Protein AF-A0A1M4PMG0-F1 (afdb_monomer)

Radius of gyration: 22.09 Å; Cα contacts (8 Å, |Δi|>4): 502; chains: 1; bounding box: 55×40×66 Å

Mean predicted aligned error: 4.83 Å

Solvent-accessible surface area (backbone atoms only — not comparable to full-atom values): 13911 Å² total; per-residue (Å²): 117,45,48,80,48,73,51,77,44,81,38,84,46,33,95,76,28,92,41,92,44,76,31,44,34,36,37,21,40,22,54,89,54,82,36,62,76,23,21,36,32,39,53,35,59,23,76,63,46,55,74,84,38,73,67,46,48,51,47,33,39,50,47,6,51,75,66,39,18,37,23,34,37,55,65,31,55,27,49,78,76,39,43,76,84,84,46,77,42,75,75,73,50,74,71,72,42,56,80,78,41,53,72,70,55,51,52,56,26,64,67,52,94,79,24,64,66,46,42,50,54,56,30,33,76,71,55,42,67,46,57,28,36,41,65,74,90,60,46,63,62,48,38,50,63,82,41,70,61,35,18,51,40,53,47,49,46,52,53,53,50,52,49,58,42,47,77,70,72,50,51,57,26,74,88,38,21,33,29,34,16,34,29,58,12,16,33,38,38,51,49,28,40,68,77,37,75,82,57,52,72,45,77,47,71,42,70,47,57,56,48,65,64,48,54,80,41,71,46,75,49,79,47,73,56,89,60,16,44,38,38,36,34,39,76,55,70,44,41,81,47,93,75,62,61,58,77,56,22,50,70,58,59,50,70,86,110

Sequence (257 aa):
MAKEYDFSMYGHPSIYKNMERKLHVYFTEPEGGINEHTGILLLIPGFGGNTQSNVYKKMRNIFADKYNLIVVQCDYFGWEFMQTSNNIKLNVSKDSLSEIFTDKEINYIFKDNNYFERLIEICGKYRFSITCNEKLDENLSNFNDMGLKQAIDNITAVITVIEIIKDKNYKINEGKIIAYGHSHGAYLAYLCNAFSKNLFTLIIDNSAWLFPAYLKSDRYVNAYYNNVLIATKYSYLAKDMDYHEEILNLEFLYQNY

Nearest PDB structures (foldseek):
  1u4n-assembly1_A  TM=6.514E-01  e=1.528E-05  Alicyclobacillus acidocaldarius
  7yx7-assembly1_A  TM=6.133E-01  e=9.372E-06  Serratia proteamaculans
  7zjz-assembly1_A  TM=6.207E-01  e=3.181E-05  Serratia proteamaculans
  3e4d-assembly3_F  TM=5.741E-01  e=5.861E-05  Agrobacterium fabrum str. C58
  4f21-assembly1_A  TM=4.831E-01  e=5.977E-04  Francisella tularensis subsp. tularensis SCHU S4

InterPro domains:
  IPR022605 Protein of unknown function DUF2920 [PF11144] (7-213)
  IPR029058 Alpha/Beta hydrolase fold [G3DSA:3.40.50.1820] (15-249)
  IPR029058 Alpha/Beta hydrolase fold [SSF53474] (15-229)

Organism: NCBI:txid1288971

Foldseek 3Di:
DWDKDKDKDWAQWQPQDRDIDIKIKIKTAAPVGFAQAEEEEEEFEAQQDDCPDPVNVVVRHCCCHVVVYIYMYIPFFANVLSHDADAKAFPDDLVNCVVPDPPVLSCVLVVDPVNVVSVLVVCLVVLNATEIERDDPDDSRGFPLLADRRLRSSLVRLVVVVVVCVVVVHHYHQLRYEYEYAASSLLSRLLNCLVDPSNHNYRHYHHYDQAPCLLQHWDWDWDDDNSYIYTYTYNTPNVVDDDDRLSRGNCNSVVPD

Secondary structure (DSSP, 8-state):
--EEEEEEEEEPPPSSS---EEEEEEEEE-TT---TT-EEEEEE--TT--TTSHHHHHHHHHHHHHHTEEEEEE--TTGGGGSS-SSEEE---HHHHHTTS-HHHHHHHTTSS-HHHHHHHHHHHHTPPEEEEE----BTTB---SSHHHHHHHHHHHHHHHHHHHHTT----TT-EEEEEETHHHHHHHHHHHHSTTT-SEEEEES--SS-GGGTS-EEEEEEETTEEEEEEE--GGGGS---HHHH-HHHHTTT-

Structure (mmCIF, N/CA/C/O backbone):
data_AF-A0A1M4PMG0-F1
#
_entry.id   AF-A0A1M4PMG0-F1
#
loop_
_atom_site.group_PDB
_atom_site.id
_atom_site.type_symbol
_atom_site.label_atom_id
_atom_site.label_alt_id
_atom_site.label_comp_id
_atom_site.label_asym_id
_atom_site.label_entity_id
_atom_site.label_seq_id
_atom_site.pdbx_PDB_ins_code
_atom_site.Cartn_x
_atom_site.Cartn_y
_atom_site.Cartn_z
_atom_site.occupancy
_atom_site.B_iso_or_equiv
_atom_site.auth_seq_id
_atom_site.auth_comp_id
_atom_site.auth_asym_id
_atom_site.auth_atom_id
_atom_site.pdbx_PDB_model_num
ATOM 1 N N . MET A 1 1 ? -1.157 20.712 18.391 1.00 72.12 1 MET A N 1
ATOM 2 C CA . MET A 1 1 ? -1.154 19.897 17.163 1.00 72.12 1 MET A CA 1
ATOM 3 C C . MET A 1 1 ? -1.359 18.443 17.544 1.00 72.12 1 MET A C 1
ATOM 5 O O . MET A 1 1 ? -0.972 18.077 18.656 1.00 72.12 1 MET A O 1
ATOM 9 N N . ALA A 1 2 ? -1.951 17.642 16.652 1.00 85.31 2 ALA A N 1
ATOM 10 C CA . ALA A 1 2 ? -2.050 16.190 16.798 1.00 85.31 2 ALA A CA 1
ATOM 11 C C . ALA A 1 2 ? -0.714 15.553 17.230 1.00 85.31 2 ALA A C 1
ATOM 13 O O . ALA A 1 2 ? 0.364 16.037 16.869 1.00 85.31 2 ALA A O 1
ATOM 14 N N . LYS A 1 3 ? -0.7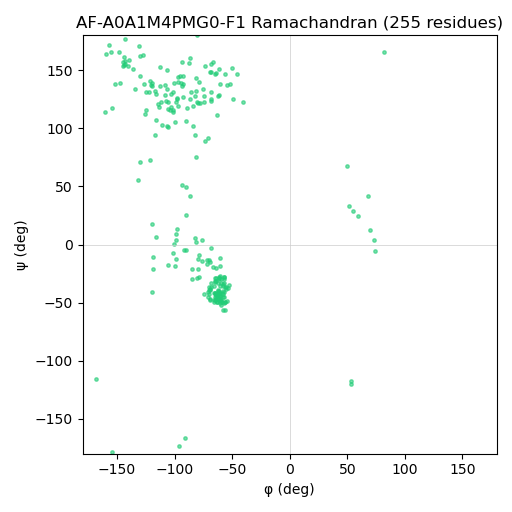81 14.482 18.025 1.00 93.31 3 LYS A N 1
ATOM 15 C CA . LYS A 1 3 ? 0.406 13.802 18.567 1.00 93.31 3 LYS A CA 1
ATOM 16 C C . LYS A 1 3 ? 0.730 12.579 17.725 1.00 93.31 3 LYS A C 1
ATOM 18 O O . LYS A 1 3 ? -0.116 11.704 17.578 1.00 93.31 3 LYS A O 1
ATOM 23 N N . GLU A 1 4 ? 1.944 12.523 17.191 1.00 96.62 4 GLU A N 1
ATOM 24 C CA . GLU A 1 4 ? 2.420 11.417 16.359 1.00 96.62 4 GLU A CA 1
ATOM 25 C C . GLU A 1 4 ? 3.173 10.378 17.194 1.00 96.62 4 GLU A C 1
ATOM 27 O O . GLU A 1 4 ? 3.973 10.722 18.065 1.00 96.62 4 GLU A O 1
ATOM 32 N N . TYR A 1 5 ? 2.926 9.109 16.888 1.00 97.62 5 TYR A N 1
ATOM 33 C CA . TYR A 1 5 ? 3.544 7.952 17.517 1.00 97.62 5 TYR A CA 1
ATOM 34 C C . TYR A 1 5 ? 3.938 6.931 16.452 1.00 97.62 5 TYR A C 1
ATOM 36 O O . TYR A 1 5 ? 3.275 6.794 15.418 1.00 97.62 5 TYR A O 1
ATOM 44 N N . ASP A 1 6 ? 4.981 6.164 16.740 1.00 98.06 6 ASP A N 1
ATOM 45 C CA . ASP A 1 6 ? 5.373 5.005 15.957 1.00 98.06 6 ASP A CA 1
ATOM 46 C C . ASP A 1 6 ? 5.928 3.896 16.849 1.00 98.06 6 ASP A C 1
ATOM 48 O O . ASP A 1 6 ? 6.412 4.136 17.958 1.00 98.06 6 ASP A O 1
ATOM 52 N N . PHE A 1 7 ? 5.811 2.659 16.382 1.00 98.06 7 PHE A N 1
ATOM 53 C CA . PHE A 1 7 ? 6.415 1.507 17.034 1.00 98.06 7 PHE A CA 1
ATOM 54 C C . PHE A 1 7 ? 6.661 0.375 16.038 1.00 98.06 7 PHE A C 1
ATOM 56 O O . PHE A 1 7 ? 6.140 0.347 14.922 1.00 98.06 7 PHE A O 1
ATOM 63 N N . SER A 1 8 ? 7.473 -0.588 16.467 1.00 98.00 8 SER A N 1
ATOM 64 C CA . SER A 1 8 ? 7.774 -1.799 15.707 1.00 98.00 8 SER A CA 1
ATOM 65 C C . SER A 1 8 ? 7.284 -3.018 16.469 1.00 98.00 8 SER A C 1
ATOM 67 O O . SER A 1 8 ? 7.601 -3.176 17.647 1.00 98.00 8 SER A O 1
ATOM 69 N N . MET A 1 9 ? 6.579 -3.916 15.793 1.00 97.25 9 MET A N 1
ATOM 70 C CA . MET A 1 9 ? 6.130 -5.186 16.365 1.00 97.25 9 MET A CA 1
ATOM 71 C C . MET A 1 9 ? 6.466 -6.353 15.446 1.00 97.25 9 MET A C 1
ATOM 73 O O . MET A 1 9 ? 6.926 -6.159 14.323 1.00 97.25 9 MET A O 1
ATOM 77 N N . TYR A 1 10 ? 6.280 -7.578 15.926 1.00 96.31 10 TYR A N 1
ATOM 78 C CA . TYR A 1 10 ? 6.387 -8.747 15.063 1.00 96.31 10 TYR A CA 1
ATOM 79 C C . TYR A 1 10 ? 5.161 -8.842 14.160 1.00 96.31 10 TYR A C 1
ATOM 81 O O . TYR A 1 10 ? 4.032 -8.871 14.641 1.00 96.31 10 TYR A O 1
ATOM 89 N N . GLY A 1 11 ? 5.401 -8.860 12.850 1.00 93.69 11 GLY A N 1
ATOM 90 C CA . GLY A 1 11 ? 4.366 -9.125 11.857 1.00 93.69 11 GLY A CA 1
ATOM 91 C C . GLY A 1 11 ? 4.214 -10.625 11.630 1.00 93.69 11 GLY A C 1
ATOM 92 O O . GLY A 1 11 ? 5.128 -11.406 11.903 1.00 93.69 11 GLY A O 1
ATOM 93 N N . HIS A 1 12 ? 3.077 -11.042 11.074 1.00 94.00 12 HIS A N 1
ATOM 94 C CA . HIS A 1 12 ? 2.899 -12.442 10.699 1.00 94.00 12 HIS A CA 1
ATOM 95 C C . HIS A 1 12 ? 3.950 -12.833 9.640 1.00 94.00 12 HIS A C 1
ATOM 97 O O . HIS A 1 12 ? 4.007 -12.164 8.601 1.00 94.00 12 HIS A O 1
ATOM 103 N N . PRO A 1 13 ? 4.722 -13.926 9.816 1.00 93.19 13 PRO A N 1
ATOM 104 C CA . PRO A 1 13 ? 5.652 -14.420 8.797 1.00 93.19 13 PRO A CA 1
ATOM 105 C C . PRO A 1 13 ? 4.990 -14.566 7.425 1.00 93.19 13 PRO A C 1
ATOM 107 O O . PRO A 1 13 ? 3.780 -14.818 7.353 1.00 93.19 13 PRO A O 1
ATOM 110 N N . SER A 1 14 ? 5.760 -14.436 6.341 1.00 92.56 14 SER A N 1
ATOM 111 C CA . SER A 1 14 ? 5.265 -14.737 4.991 1.00 92.56 14 SER A CA 1
ATOM 112 C C . SER A 1 14 ? 4.641 -16.139 4.956 1.00 92.56 14 SER A C 1
ATOM 114 O O . SER A 1 14 ? 5.183 -17.079 5.536 1.00 92.56 14 SER A O 1
ATOM 116 N N . ILE A 1 15 ? 3.497 -16.291 4.276 1.00 90.44 15 ILE A N 1
ATOM 117 C CA . ILE A 1 15 ? 2.860 -17.612 4.108 1.00 90.44 15 ILE A CA 1
ATOM 118 C C . ILE A 1 15 ? 3.682 -18.525 3.187 1.00 90.44 15 ILE A C 1
ATOM 120 O O . ILE A 1 15 ? 3.479 -19.732 3.187 1.00 90.44 15 ILE A O 1
ATOM 124 N N . TYR A 1 16 ? 4.633 -17.957 2.444 1.00 89.94 16 TYR A N 1
ATOM 125 C CA . TYR A 1 16 ? 5.456 -18.663 1.463 1.00 89.94 16 TYR A CA 1
ATOM 126 C C . TYR A 1 16 ? 6.841 -19.029 2.004 1.00 89.94 16 TYR A C 1
ATOM 128 O O . TYR A 1 16 ? 7.527 -19.891 1.456 1.00 89.94 16 TYR A O 1
ATOM 136 N N . LYS A 1 17 ? 7.272 -18.377 3.089 1.00 92.81 17 LYS A N 1
ATOM 137 C CA . LYS A 1 17 ? 8.508 -18.695 3.802 1.00 92.81 17 LYS A CA 1
ATOM 138 C C . LYS A 1 17 ? 8.392 -18.248 5.251 1.00 92.81 17 LYS A C 1
ATOM 140 O O . LYS A 1 17 ? 8.302 -17.053 5.527 1.00 92.81 17 LYS A O 1
ATOM 145 N N . ASN A 1 18 ? 8.455 -19.207 6.171 1.00 91.56 18 ASN A N 1
ATOM 146 C CA . ASN A 1 18 ? 8.396 -18.920 7.598 1.00 91.56 18 ASN A CA 1
ATOM 147 C C . ASN A 1 18 ? 9.688 -18.230 8.065 1.00 91.56 18 ASN A C 1
ATOM 149 O O . ASN A 1 18 ? 10.677 -18.881 8.394 1.00 91.56 18 ASN A O 1
ATOM 153 N N . MET A 1 19 ? 9.677 -16.901 8.035 1.00 92.25 19 MET A N 1
ATOM 154 C CA . MET A 1 19 ? 10.750 -16.040 8.507 1.00 92.25 19 MET A CA 1
ATOM 155 C C . MET A 1 19 ? 10.146 -14.915 9.338 1.00 92.25 19 MET A C 1
ATOM 157 O O . MET A 1 19 ? 9.150 -14.303 8.945 1.00 92.25 19 MET A O 1
ATOM 161 N N . GLU A 1 20 ? 10.756 -14.662 10.491 1.00 93.25 20 GLU A N 1
ATOM 162 C CA . GLU A 1 20 ? 10.389 -13.545 11.350 1.00 93.25 20 GLU A CA 1
ATOM 163 C C . GLU A 1 20 ? 10.574 -12.217 10.605 1.00 93.25 20 GLU A C 1
ATOM 165 O O . GLU A 1 20 ? 11.563 -12.016 9.899 1.00 93.25 20 GLU A O 1
ATOM 170 N N . ARG A 1 21 ? 9.620 -11.300 10.774 1.00 94.56 21 ARG A N 1
ATOM 171 C CA . ARG A 1 21 ? 9.700 -9.944 10.231 1.00 94.56 21 ARG A CA 1
ATOM 172 C C . ARG A 1 21 ? 9.098 -8.934 11.194 1.00 94.56 21 ARG A C 1
ATOM 174 O O . ARG A 1 21 ? 8.255 -9.274 12.030 1.00 94.56 21 ARG A O 1
ATOM 181 N N . LYS A 1 22 ? 9.507 -7.678 11.047 1.00 96.12 22 LYS A N 1
ATOM 182 C CA . LYS A 1 22 ? 8.924 -6.555 11.779 1.00 96.12 22 LYS A CA 1
ATOM 183 C C . LYS A 1 22 ? 7.868 -5.853 10.931 1.00 96.12 22 LYS A C 1
ATOM 185 O O . LYS A 1 22 ? 8.009 -5.758 9.717 1.00 96.12 22 LYS A O 1
ATOM 190 N N . LEU A 1 23 ? 6.819 -5.389 11.596 1.00 97.75 23 LEU A N 1
ATOM 191 C CA . LEU A 1 23 ? 5.809 -4.487 11.063 1.00 97.75 23 LEU A CA 1
ATOM 192 C C . LEU A 1 23 ? 5.960 -3.153 11.792 1.00 97.75 23 LEU A C 1
ATOM 194 O O . LEU A 1 23 ? 5.894 -3.111 13.025 1.00 97.75 23 LEU A O 1
ATOM 198 N N . HIS A 1 24 ? 6.187 -2.086 11.032 1.00 98.44 24 HIS A N 1
ATOM 199 C CA . HIS A 1 24 ? 6.247 -0.727 11.558 1.00 98.44 24 HIS A CA 1
ATOM 200 C C . HIS A 1 24 ? 4.868 -0.085 11.457 1.00 98.44 24 HIS A C 1
ATOM 202 O O . HIS A 1 24 ? 4.240 -0.096 10.395 1.00 98.44 24 HIS A O 1
ATOM 208 N N . VAL A 1 25 ? 4.387 0.443 12.578 1.00 98.75 25 VAL A N 1
ATOM 209 C CA . VAL A 1 25 ? 3.064 1.053 12.706 1.00 98.75 25 VAL A CA 1
ATOM 210 C C . VAL A 1 25 ? 3.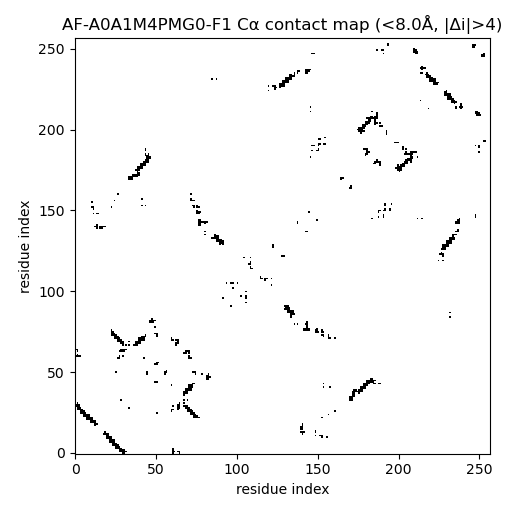235 2.498 13.136 1.00 98.75 25 VAL A C 1
ATOM 212 O O . VAL A 1 25 ? 4.020 2.803 14.029 1.00 98.75 25 VAL A O 1
ATOM 215 N N . TYR A 1 26 ? 2.457 3.370 12.511 1.00 98.62 26 TYR A N 1
ATOM 216 C CA . TYR A 1 26 ? 2.369 4.790 12.799 1.00 98.62 26 TYR A CA 1
ATOM 217 C C . TYR A 1 26 ? 0.942 5.104 13.205 1.00 98.62 26 TYR A C 1
ATOM 219 O O . TYR A 1 26 ? 0.000 4.667 12.538 1.00 98.62 26 TYR A O 1
ATOM 227 N N . PHE A 1 27 ? 0.759 5.903 14.247 1.00 98.44 27 PHE A N 1
ATOM 228 C CA . PHE A 1 27 ? -0.557 6.443 14.540 1.00 98.44 27 PHE A CA 1
ATOM 229 C C . PHE A 1 27 ? -0.491 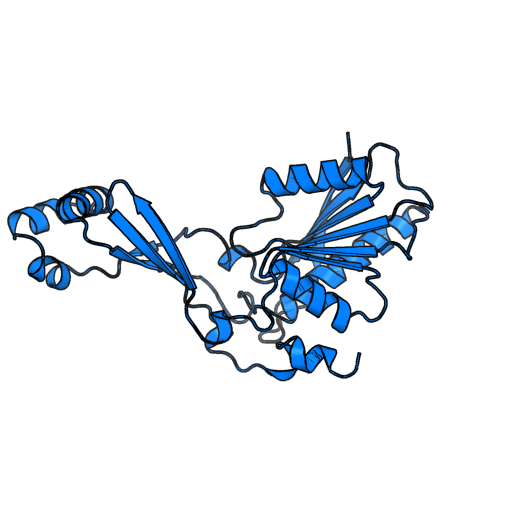7.859 15.088 1.00 98.44 27 PHE A C 1
ATOM 231 O O . PHE A 1 27 ? 0.506 8.287 15.664 1.00 98.44 27 PHE A O 1
ATOM 238 N N . THR A 1 28 ? -1.576 8.591 14.881 1.00 98.50 28 THR A N 1
ATOM 239 C CA . THR A 1 28 ? -1.728 9.960 15.358 1.00 98.50 28 THR A CA 1
ATOM 240 C C . THR A 1 28 ? -2.960 10.053 16.245 1.00 98.50 28 THR A C 1
ATOM 242 O O . THR A 1 28 ? -4.034 9.611 15.843 1.00 98.50 28 THR A O 1
ATOM 245 N N . GLU A 1 29 ? -2.813 10.654 17.424 1.00 98.12 29 GLU A N 1
ATOM 246 C CA . GLU A 1 29 ? -3.916 11.005 18.324 1.00 98.12 29 GLU A CA 1
ATOM 247 C C . GLU A 1 29 ? -4.352 12.467 18.092 1.00 98.12 29 GLU A C 1
ATOM 249 O O . GLU A 1 29 ? -3.492 13.321 17.839 1.00 98.12 29 GLU A O 1
ATOM 254 N N . PRO A 1 30 ? -5.654 12.792 18.207 1.00 98.00 30 PRO A N 1
ATOM 255 C CA . PRO A 1 30 ? -6.134 14.165 18.053 1.00 98.00 30 PRO A CA 1
ATOM 256 C C . PRO A 1 30 ? -5.585 15.082 19.157 1.00 98.00 30 PRO A C 1
ATOM 258 O O . PRO A 1 30 ? -5.446 14.673 20.312 1.00 98.00 30 PRO A O 1
ATOM 261 N N . GLU A 1 31 ? -5.332 16.353 18.837 1.00 96.88 31 GLU A N 1
ATOM 262 C CA . GLU A 1 31 ? -4.835 17.367 19.780 1.00 96.88 31 GLU A CA 1
ATOM 263 C C . GLU A 1 31 ? -5.734 17.516 21.013 1.00 96.88 31 GLU A C 1
ATOM 265 O O . GLU A 1 31 ? -5.237 17.655 22.131 1.00 96.88 31 GLU A O 1
ATOM 270 N N . GLY A 1 32 ? -7.053 17.438 20.812 1.00 94.69 32 GLY A N 1
ATOM 271 C CA . GLY A 1 32 ? -8.055 17.500 21.879 1.00 94.69 32 GLY A CA 1
ATOM 272 C C . GLY A 1 32 ? -8.065 16.289 22.821 1.00 94.69 32 GLY A C 1
ATOM 273 O O . GLY A 1 32 ? -8.831 16.283 23.783 1.00 94.69 32 GLY A O 1
ATOM 274 N N . GLY A 1 33 ? -7.223 15.281 22.569 1.00 96.25 33 GLY A N 1
ATOM 275 C CA . GLY A 1 33 ? -7.161 14.036 23.326 1.00 96.25 33 GLY A CA 1
ATOM 276 C C . GLY A 1 33 ? -8.213 13.009 22.903 1.00 96.25 33 GLY A C 1
ATOM 277 O O . GLY A 1 33 ? -9.179 13.311 22.202 1.00 96.25 33 GLY A O 1
ATOM 278 N N . ILE A 1 34 ? -8.006 11.766 23.340 1.00 97.94 34 ILE A N 1
ATOM 279 C CA . ILE A 1 34 ? -8.903 10.640 23.063 1.00 97.94 34 ILE A CA 1
ATOM 280 C C . ILE A 1 34 ? -10.084 10.664 24.043 1.00 97.94 34 ILE A C 1
ATOM 282 O O . ILE A 1 34 ? -9.896 10.791 25.254 1.00 97.94 34 ILE A O 1
ATOM 286 N N . ASN A 1 35 ? -11.299 10.515 23.518 1.00 96.94 35 ASN A N 1
ATOM 287 C CA . ASN A 1 35 ? -12.543 10.424 24.279 1.00 96.94 35 ASN A CA 1
ATOM 288 C C . ASN A 1 35 ? -13.522 9.423 23.642 1.00 96.94 35 ASN A C 1
ATOM 290 O O . ASN A 1 35 ? -13.285 8.890 22.561 1.00 96.94 35 ASN A O 1
ATOM 294 N N . GLU A 1 36 ? -14.669 9.210 24.287 1.00 97.44 36 GLU A N 1
ATOM 295 C CA . GLU A 1 36 ? -15.703 8.252 23.864 1.00 97.44 36 GLU A CA 1
ATOM 296 C C . GLU A 1 36 ? -16.323 8.512 22.479 1.00 97.44 36 GLU A C 1
ATOM 298 O O . GLU A 1 36 ? -17.002 7.642 21.939 1.00 97.44 36 GLU A O 1
ATOM 303 N N . HIS A 1 37 ? -16.079 9.676 21.872 1.00 98.00 37 HIS A N 1
ATOM 304 C CA . HIS A 1 37 ? -16.491 9.992 20.502 1.00 98.00 37 HIS A CA 1
ATOM 305 C C . HIS A 1 37 ? -15.351 9.869 19.479 1.00 98.00 37 HIS A C 1
ATOM 307 O O . HIS A 1 37 ? -15.591 9.995 18.271 1.00 98.00 37 HIS A O 1
ATOM 313 N N . THR A 1 38 ? -14.117 9.645 19.937 1.00 98.62 38 THR A N 1
ATOM 314 C CA . THR A 1 38 ? -12.949 9.454 19.078 1.00 98.62 38 THR A CA 1
ATOM 315 C C . THR A 1 38 ? -13.076 8.126 18.339 1.00 98.62 38 THR A C 1
ATOM 317 O O . THR A 1 38 ? -13.248 7.081 18.959 1.00 98.62 38 THR A O 1
ATOM 320 N N . GLY A 1 39 ? -13.026 8.171 17.008 1.00 98.62 39 GLY A N 1
ATOM 321 C CA . GLY A 1 39 ? -13.020 6.971 16.163 1.00 98.62 39 GLY A CA 1
ATOM 322 C C . GLY A 1 39 ? -11.609 6.555 15.762 1.00 98.62 39 GLY A C 1
ATOM 323 O O . GLY A 1 39 ? -10.632 7.175 16.177 1.00 98.62 39 GLY A O 1
ATOM 324 N N . ILE A 1 40 ? -11.505 5.556 14.892 1.00 98.88 40 ILE A N 1
ATOM 325 C CA . ILE A 1 40 ? -10.246 5.126 14.277 1.00 98.88 40 ILE A CA 1
ATOM 326 C C . ILE A 1 40 ? -10.359 5.227 12.760 1.00 98.88 40 ILE A C 1
ATOM 328 O O . ILE A 1 40 ? -11.392 4.901 12.179 1.00 98.88 40 ILE A O 1
ATOM 332 N N . LEU A 1 41 ? -9.280 5.658 12.116 1.00 98.88 41 LEU A N 1
ATOM 333 C CA . LEU A 1 41 ? -9.130 5.632 10.670 1.00 98.88 41 LEU A CA 1
ATOM 334 C C . LEU A 1 41 ? -7.860 4.888 10.288 1.00 98.88 41 LEU A C 1
ATOM 336 O O . LEU A 1 41 ? -6.762 5.365 10.552 1.00 98.88 41 LEU A O 1
ATOM 340 N N . LEU A 1 42 ? -8.007 3.768 9.597 1.00 98.88 42 LEU A N 1
ATOM 341 C CA . LEU A 1 42 ? -6.921 3.134 8.869 1.00 98.88 42 LEU A CA 1
ATOM 342 C C . LEU A 1 42 ? -6.720 3.864 7.534 1.00 98.88 42 LEU A C 1
ATOM 344 O O . LEU A 1 42 ? -7.650 3.952 6.736 1.00 98.88 42 LEU A O 1
ATOM 348 N N . LEU A 1 43 ? -5.520 4.390 7.290 1.00 98.62 43 LEU A N 1
ATOM 349 C CA . LEU A 1 43 ? -5.172 5.145 6.083 1.00 98.62 43 LEU A CA 1
ATOM 350 C C . LEU A 1 43 ? -4.190 4.345 5.210 1.00 98.62 43 LEU A C 1
ATOM 352 O O . LEU A 1 43 ? -2.992 4.295 5.476 1.00 98.62 43 LEU A O 1
ATOM 356 N N . ILE A 1 44 ? -4.672 3.731 4.132 1.00 98.50 44 ILE A N 1
ATOM 357 C CA . ILE A 1 44 ? -3.874 2.783 3.342 1.00 98.50 44 ILE A CA 1
ATOM 358 C C . ILE A 1 44 ? -3.343 3.452 2.062 1.00 98.50 44 ILE A C 1
ATOM 360 O O . ILE A 1 44 ? -4.135 3.822 1.184 1.00 98.50 44 ILE A O 1
ATOM 364 N N . PRO A 1 45 ? -2.016 3.637 1.913 1.00 96.56 45 PRO A N 1
ATOM 365 C CA . PRO A 1 45 ? -1.439 4.138 0.672 1.00 96.56 45 PRO A CA 1
ATOM 366 C C . PRO A 1 45 ? -1.548 3.116 -0.464 1.00 96.56 45 PRO A C 1
ATOM 368 O O . PRO A 1 45 ? -1.481 1.911 -0.233 1.00 96.56 45 PRO A O 1
ATOM 371 N N . GLY A 1 46 ? -1.678 3.609 -1.698 1.00 95.94 46 GLY A N 1
ATOM 372 C CA . GLY A 1 46 ? -1.499 2.812 -2.914 1.00 95.94 46 GLY A CA 1
ATOM 373 C C . GLY A 1 46 ? -0.053 2.847 -3.426 1.00 95.94 46 GLY A C 1
ATOM 374 O O . GLY A 1 46 ? 0.851 3.327 -2.745 1.00 95.94 46 GLY A O 1
ATOM 375 N N . PHE A 1 47 ? 0.161 2.389 -4.664 1.00 95.38 47 PHE A N 1
ATOM 376 C CA . PHE A 1 47 ? 1.474 2.429 -5.322 1.00 95.38 47 PHE A CA 1
ATOM 377 C C . PHE A 1 47 ? 2.089 3.837 -5.339 1.00 95.38 47 PHE A C 1
ATOM 379 O O . PHE A 1 47 ? 1.407 4.821 -5.623 1.00 95.38 47 PHE A O 1
ATOM 386 N N . GLY A 1 48 ? 3.392 3.927 -5.057 1.00 91.88 48 GLY A N 1
ATOM 387 C CA . GLY A 1 48 ? 4.131 5.189 -4.928 1.00 91.88 48 GLY A CA 1
ATOM 388 C C . GLY A 1 48 ? 3.848 5.979 -3.643 1.00 91.88 48 GLY A C 1
ATOM 389 O O . GLY A 1 48 ? 4.491 7.001 -3.408 1.00 91.88 48 GLY A O 1
ATOM 390 N N . GLY A 1 49 ? 2.902 5.533 -2.811 1.00 91.50 49 GLY A N 1
ATOM 391 C CA . GLY A 1 49 ? 2.654 6.086 -1.486 1.00 91.50 49 GLY A CA 1
ATOM 392 C C . GLY A 1 49 ? 3.431 5.338 -0.406 1.00 91.50 49 GLY A C 1
ATOM 393 O O . GLY A 1 49 ? 3.586 4.121 -0.467 1.00 91.50 49 GLY A O 1
ATOM 394 N N . ASN A 1 50 ? 3.880 6.064 0.616 1.00 91.06 50 ASN A N 1
ATOM 395 C CA . ASN A 1 50 ? 4.470 5.490 1.822 1.00 91.06 50 ASN A CA 1
ATOM 396 C C . ASN A 1 50 ? 4.065 6.296 3.056 1.00 91.06 50 ASN A C 1
ATOM 398 O O . ASN A 1 50 ? 3.752 7.487 2.968 1.00 91.06 50 ASN A O 1
ATOM 402 N N . THR A 1 51 ? 4.088 5.637 4.209 1.00 92.38 51 THR A N 1
ATOM 403 C CA . THR A 1 51 ? 3.646 6.183 5.498 1.00 92.38 51 THR A CA 1
ATOM 404 C C . THR A 1 51 ? 4.447 7.411 5.933 1.00 92.38 51 THR A C 1
ATOM 406 O O . THR A 1 51 ? 3.927 8.275 6.642 1.00 92.38 51 THR A O 1
ATOM 409 N N . GLN A 1 52 ? 5.697 7.538 5.492 1.00 93.38 52 GLN A N 1
ATOM 410 C CA . GLN A 1 52 ? 6.592 8.611 5.912 1.00 93.38 52 GLN A CA 1
ATOM 411 C C . GLN A 1 52 ? 6.571 9.847 5.012 1.00 93.38 52 GLN A C 1
ATOM 413 O O . GLN A 1 52 ? 7.189 10.856 5.365 1.00 93.38 52 GLN A O 1
ATOM 418 N N . SER A 1 53 ? 5.837 9.817 3.898 1.00 93.38 53 SER A N 1
ATOM 419 C CA . SER A 1 53 ? 5.746 10.962 2.997 1.00 93.38 53 SER A CA 1
ATOM 420 C C . SER A 1 53 ? 5.083 12.161 3.686 1.00 93.38 53 SER A C 1
ATOM 422 O O . SER A 1 53 ? 4.173 12.017 4.508 1.00 93.38 53 SER A O 1
ATOM 424 N N . ASN A 1 54 ? 5.502 13.374 3.310 1.00 94.94 54 ASN A N 1
ATOM 425 C CA . ASN A 1 54 ? 4.933 14.610 3.857 1.00 94.94 54 ASN A CA 1
ATOM 426 C C . ASN A 1 54 ? 3.414 14.695 3.647 1.00 94.94 54 ASN A C 1
ATOM 428 O O . ASN A 1 54 ? 2.703 15.242 4.488 1.00 94.94 54 ASN A O 1
ATOM 432 N N . VAL A 1 55 ? 2.913 14.138 2.540 1.00 94.69 55 VAL A N 1
ATOM 433 C CA . VAL A 1 55 ? 1.479 14.097 2.238 1.00 94.69 55 VAL A CA 1
ATOM 434 C C . VAL A 1 55 ? 0.752 13.210 3.246 1.00 94.69 55 VAL A C 1
ATOM 436 O O . VAL A 1 55 ? -0.218 13.666 3.845 1.00 94.69 55 VAL A O 1
ATOM 439 N N . TYR A 1 56 ? 1.241 11.993 3.500 1.00 95.69 56 TYR A N 1
ATOM 440 C CA . TYR A 1 56 ? 0.592 11.070 4.435 1.00 95.69 56 TYR A CA 1
ATOM 441 C C . TYR A 1 56 ? 0.706 11.532 5.890 1.00 95.69 56 TYR A C 1
ATOM 443 O O . TYR A 1 56 ? -0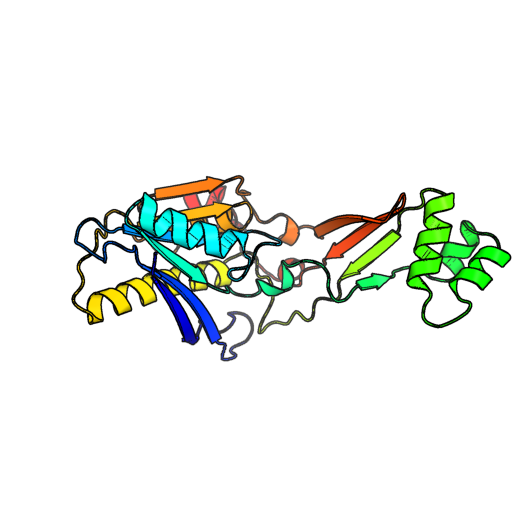.294 11.498 6.602 1.00 95.69 56 TYR A O 1
ATOM 451 N N . LYS A 1 57 ? 1.854 12.079 6.310 1.00 96.88 57 LYS A N 1
ATOM 452 C CA . LYS A 1 57 ? 2.005 12.732 7.626 1.00 96.88 57 LYS A CA 1
ATOM 453 C C . LYS A 1 57 ? 0.991 13.858 7.818 1.00 96.88 57 LYS A C 1
ATOM 455 O O . LYS A 1 57 ? 0.251 13.885 8.800 1.00 96.88 57 LYS A O 1
ATOM 460 N N . LYS A 1 58 ? 0.890 14.752 6.829 1.00 97.00 58 LYS A N 1
ATOM 461 C CA . LYS A 1 58 ? -0.085 15.849 6.841 1.00 97.00 58 LYS A CA 1
ATOM 462 C C . LYS A 1 58 ? -1.522 15.329 6.893 1.00 97.00 58 LYS A C 1
ATOM 464 O O . LYS A 1 58 ? -2.319 15.858 7.662 1.00 97.00 58 LYS A O 1
ATOM 469 N N . MET A 1 59 ? -1.858 14.312 6.098 1.00 97.25 59 MET A N 1
ATOM 470 C CA . MET A 1 59 ? -3.190 13.702 6.106 1.00 97.25 59 MET A CA 1
ATOM 471 C C . MET A 1 59 ? -3.523 13.089 7.466 1.00 97.25 59 MET A C 1
ATOM 473 O O . MET A 1 59 ? -4.599 13.381 7.978 1.00 97.25 59 MET A O 1
ATOM 477 N N . ARG A 1 60 ? -2.613 12.318 8.083 1.00 97.44 60 ARG A N 1
ATOM 478 C CA . ARG A 1 60 ? -2.832 11.747 9.424 1.00 97.44 60 ARG A CA 1
ATOM 479 C C . ARG A 1 60 ? -3.147 12.821 10.457 1.00 97.44 60 ARG A C 1
ATOM 481 O O . ARG A 1 60 ? -4.164 12.718 11.132 1.00 97.44 60 ARG A O 1
ATOM 488 N N . ASN A 1 61 ? -2.337 13.877 10.518 1.00 97.94 61 ASN A N 1
ATOM 489 C CA . ASN A 1 61 ? -2.534 14.967 11.477 1.00 97.94 61 ASN A CA 1
ATOM 490 C C . ASN A 1 61 ? -3.849 15.720 11.236 1.00 97.94 61 ASN A C 1
ATOM 492 O O . ASN A 1 61 ? -4.640 15.900 12.159 1.00 97.94 61 ASN A O 1
ATOM 496 N N . ILE A 1 62 ? -4.133 16.102 9.986 1.00 98.12 62 ILE A N 1
ATOM 497 C CA . ILE A 1 62 ? -5.371 16.824 9.656 1.00 98.12 62 ILE A CA 1
ATOM 498 C C . ILE A 1 62 ? -6.599 15.961 9.933 1.00 98.12 62 ILE A C 1
ATOM 500 O O . ILE A 1 62 ? -7.591 16.470 10.446 1.00 98.12 62 ILE A O 1
ATOM 504 N N . PHE A 1 63 ? -6.572 14.678 9.575 1.00 98.19 63 PHE A N 1
ATOM 505 C CA . PHE A 1 63 ? -7.719 13.797 9.774 1.00 98.19 63 PHE A CA 1
ATOM 506 C C . PHE A 1 63 ? -7.949 13.489 11.250 1.00 98.19 63 PHE A C 1
ATOM 508 O O . PHE A 1 63 ? -9.109 13.454 11.663 1.00 98.19 63 PHE A O 1
ATOM 515 N N . ALA A 1 64 ? -6.877 13.338 12.033 1.00 98.50 64 ALA A N 1
ATOM 516 C CA . ALA A 1 64 ? -6.974 13.147 13.472 1.00 98.50 64 ALA A CA 1
ATOM 517 C C . ALA A 1 64 ? -7.708 14.321 14.127 1.00 98.50 64 ALA A C 1
ATOM 519 O O . ALA A 1 64 ? -8.769 14.132 14.728 1.00 98.50 64 ALA A O 1
ATOM 520 N N . ASP A 1 65 ? -7.206 15.540 13.914 1.00 98.06 65 ASP A N 1
ATOM 521 C CA . ASP A 1 65 ? -7.748 16.748 14.537 1.00 98.06 65 ASP A CA 1
ATOM 522 C C . ASP A 1 65 ? -9.139 17.104 13.998 1.00 98.06 65 ASP A C 1
ATOM 524 O O . ASP A 1 65 ? -10.070 17.347 14.765 1.00 98.06 65 ASP A O 1
ATOM 528 N N . LYS A 1 66 ? -9.316 17.107 12.671 1.00 98.06 66 LYS A N 1
ATOM 529 C CA . LYS A 1 66 ? -10.553 17.595 12.043 1.00 98.06 66 LYS A CA 1
ATOM 530 C C . LYS A 1 66 ? -11.759 16.701 12.319 1.00 98.06 66 LYS A C 1
ATOM 532 O O . LYS A 1 66 ? -12.881 17.201 12.370 1.00 98.06 66 LYS A O 1
ATOM 537 N N . TYR A 1 67 ? -11.549 15.393 12.445 1.00 97.88 67 TYR A N 1
ATOM 538 C CA . TYR A 1 67 ? -12.644 14.424 12.529 1.00 97.88 67 TYR A CA 1
ATOM 539 C C . TYR A 1 67 ? -12.707 13.679 13.865 1.00 97.88 67 TYR A C 1
ATOM 541 O O . TYR A 1 67 ? -13.540 12.776 14.002 1.00 97.88 67 TYR A O 1
ATOM 549 N N . ASN A 1 68 ? -11.876 14.064 14.843 1.00 98.00 68 ASN A N 1
ATOM 550 C CA . ASN A 1 68 ? -11.708 13.376 16.125 1.00 98.00 68 ASN A CA 1
ATOM 551 C C . ASN A 1 68 ? -11.473 11.871 15.901 1.00 98.00 68 ASN A C 1
ATOM 553 O O . ASN A 1 68 ? -12.347 11.030 16.152 1.00 98.00 68 ASN A O 1
ATOM 557 N N . LEU A 1 69 ? -10.318 11.560 15.313 1.00 98.56 69 LEU A N 1
ATOM 558 C CA . LEU A 1 69 ? -9.913 10.210 14.927 1.00 98.56 69 LEU A CA 1
ATOM 559 C C . LEU A 1 69 ? -8.511 9.907 15.447 1.00 98.56 69 LEU A C 1
ATOM 561 O O . LEU A 1 69 ? -7.634 10.763 15.419 1.00 98.56 69 LEU A O 1
ATOM 565 N N . ILE A 1 70 ? -8.279 8.660 15.833 1.00 98.81 70 ILE A N 1
ATOM 566 C CA . ILE A 1 70 ? -6.938 8.087 15.859 1.00 98.81 70 ILE A CA 1
ATOM 567 C C . ILE A 1 70 ? -6.648 7.586 14.445 1.00 98.81 70 ILE A C 1
ATOM 569 O O . ILE A 1 70 ? -7.377 6.735 13.931 1.00 98.81 70 ILE A O 1
ATOM 573 N N . VAL A 1 71 ? -5.623 8.119 13.785 1.00 98.81 71 VAL A N 1
ATOM 574 C CA . VAL A 1 71 ? -5.318 7.751 12.391 1.00 98.81 71 VAL A CA 1
ATOM 575 C C . VAL A 1 71 ? -4.130 6.805 12.356 1.00 98.81 71 VAL A C 1
ATOM 577 O O . VAL A 1 71 ? -3.042 7.196 12.761 1.00 98.81 71 VAL A O 1
ATOM 580 N N . VAL A 1 72 ? -4.336 5.589 11.856 1.00 98.88 72 VAL A N 1
ATOM 581 C CA . VAL A 1 72 ? -3.383 4.472 11.840 1.00 98.88 72 VAL A CA 1
ATOM 582 C C . VAL A 1 72 ? -2.871 4.227 10.423 1.00 98.88 72 VAL A C 1
ATOM 584 O O . VAL A 1 72 ? -3.639 4.229 9.461 1.00 98.88 72 VAL A O 1
ATOM 587 N N . GLN A 1 73 ? -1.570 3.983 10.293 1.00 98.44 73 GLN A N 1
ATOM 588 C CA . GLN A 1 73 ? -0.915 3.494 9.081 1.00 98.44 73 GLN A CA 1
ATOM 589 C C . GLN A 1 73 ? 0.144 2.457 9.438 1.00 98.44 73 GLN A C 1
ATOM 591 O O . GLN A 1 73 ? 0.655 2.441 10.555 1.00 98.44 73 GLN A O 1
ATOM 596 N N . CYS A 1 74 ? 0.521 1.619 8.481 1.00 98.38 74 CYS A N 1
ATOM 597 C CA . CYS A 1 74 ? 1.642 0.709 8.654 1.00 98.38 74 CYS A CA 1
ATOM 598 C C . CYS A 1 74 ? 2.413 0.512 7.353 1.00 98.38 74 CYS A C 1
ATOM 600 O O . CYS A 1 74 ? 1.885 0.717 6.256 1.00 98.38 74 CYS A O 1
ATOM 602 N N . ASP A 1 75 ? 3.665 0.110 7.510 1.00 97.75 75 ASP A N 1
ATOM 603 C CA . ASP A 1 75 ? 4.548 -0.340 6.441 1.00 97.75 75 ASP A CA 1
ATOM 604 C C . ASP A 1 75 ? 4.225 -1.808 6.136 1.00 97.75 75 ASP A C 1
ATOM 606 O O . ASP A 1 75 ? 4.898 -2.732 6.598 1.00 97.75 75 ASP A O 1
ATOM 610 N N . TYR A 1 76 ? 3.107 -2.019 5.441 1.00 97.44 76 TYR A N 1
ATOM 611 C CA . TYR A 1 76 ? 2.559 -3.346 5.166 1.00 97.44 76 TYR A CA 1
ATOM 612 C C . TYR A 1 76 ? 3.456 -4.174 4.235 1.00 97.44 76 TYR A C 1
ATOM 614 O O . TYR A 1 76 ? 4.227 -3.638 3.449 1.00 97.44 76 TYR A O 1
ATOM 622 N N . PHE A 1 77 ? 3.331 -5.497 4.282 1.00 97.62 77 PHE A N 1
ATOM 623 C CA . PHE A 1 77 ? 4.149 -6.450 3.526 1.00 97.62 77 PHE A CA 1
ATOM 624 C C . PHE A 1 77 ? 4.448 -6.041 2.065 1.00 97.62 77 PHE A C 1
ATOM 626 O O . PHE A 1 77 ? 3.537 -5.826 1.265 1.00 97.62 77 PHE A O 1
ATOM 633 N N . GLY A 1 78 ? 5.730 -5.937 1.705 1.00 96.44 78 GLY A N 1
ATOM 634 C CA . GLY A 1 78 ? 6.165 -5.633 0.340 1.00 96.44 78 GLY A CA 1
ATOM 635 C C . GLY A 1 78 ? 5.883 -4.211 -0.165 1.00 96.44 78 GLY A C 1
ATOM 636 O O . GLY A 1 78 ? 5.995 -3.970 -1.371 1.00 96.44 78 GLY A O 1
ATOM 637 N N . TRP A 1 79 ? 5.506 -3.267 0.707 1.00 96.00 79 TRP A N 1
ATOM 638 C CA . TRP A 1 79 ? 5.247 -1.870 0.332 1.00 96.00 79 TRP A CA 1
ATOM 639 C C . TRP A 1 79 ? 6.452 -1.193 -0.342 1.00 96.00 79 TRP A C 1
ATOM 641 O O . TRP A 1 79 ? 6.280 -0.298 -1.177 1.00 96.00 79 TRP A O 1
ATOM 651 N N . GLU A 1 80 ? 7.676 -1.606 -0.010 1.00 95.44 80 GLU A N 1
ATOM 652 C CA . GLU A 1 80 ? 8.917 -1.040 -0.540 1.00 95.44 80 GLU A CA 1
ATOM 653 C C . GLU A 1 80 ? 9.067 -1.282 -2.048 1.00 95.44 80 GLU A C 1
ATOM 655 O O . GLU A 1 80 ? 9.572 -0.421 -2.768 1.00 95.44 80 GLU A O 1
ATOM 660 N N . PHE A 1 81 ? 8.540 -2.397 -2.561 1.00 96.50 81 PHE A N 1
ATOM 661 C CA . PHE A 1 81 ? 8.585 -2.740 -3.988 1.00 96.50 81 PHE A CA 1
ATOM 662 C C . PHE A 1 81 ? 7.530 -1.972 -4.802 1.00 96.50 81 PHE A C 1
ATOM 664 O O . PHE A 1 81 ? 7.521 -1.983 -6.037 1.00 96.50 81 PHE A O 1
ATOM 671 N N . MET A 1 82 ? 6.627 -1.265 -4.122 1.00 94.94 82 MET A N 1
ATOM 672 C CA . MET A 1 82 ? 5.585 -0.450 -4.744 1.00 94.94 82 MET A CA 1
ATOM 673 C C . MET A 1 82 ? 6.021 1.001 -4.990 1.00 94.94 82 MET A C 1
ATOM 675 O O . MET A 1 82 ? 5.264 1.770 -5.597 1.00 94.94 82 MET A O 1
ATOM 679 N N . GLN A 1 83 ? 7.216 1.383 -4.534 1.00 92.62 83 GLN A N 1
ATOM 680 C CA . GLN A 1 83 ? 7.723 2.754 -4.583 1.00 92.62 83 GLN A CA 1
ATOM 681 C C . GLN A 1 83 ? 8.299 3.130 -5.960 1.00 92.62 83 GLN A C 1
ATOM 683 O O . GLN A 1 83 ? 8.260 2.359 -6.924 1.00 92.62 83 GLN A O 1
ATOM 688 N N . THR A 1 84 ? 8.780 4.370 -6.075 1.00 85.25 84 THR A N 1
ATOM 689 C CA . THR A 1 84 ? 9.511 4.845 -7.256 1.00 85.25 84 THR A CA 1
ATOM 690 C C . THR A 1 84 ? 10.795 4.050 -7.465 1.00 85.25 84 THR A C 1
ATOM 692 O O . THR A 1 84 ? 11.387 3.549 -6.513 1.00 85.25 84 THR A O 1
ATOM 695 N N . SER A 1 85 ? 11.213 3.940 -8.722 1.00 81.50 85 SER A N 1
ATOM 696 C CA . SER A 1 85 ? 12.369 3.151 -9.140 1.00 81.50 85 SER A CA 1
ATOM 697 C C . SER A 1 85 ? 13.651 3.674 -8.510 1.00 81.50 85 SER A C 1
ATOM 699 O O . SER A 1 85 ? 13.953 4.862 -8.650 1.00 81.50 85 SER A O 1
ATOM 701 N N . ASN A 1 86 ? 14.408 2.782 -7.880 1.00 76.44 86 ASN A N 1
ATOM 702 C CA . ASN A 1 86 ? 15.688 3.089 -7.246 1.00 76.44 86 ASN A CA 1
ATOM 703 C C . ASN A 1 86 ? 16.844 2.302 -7.881 1.00 76.44 86 ASN A C 1
ATOM 705 O O . ASN A 1 86 ? 17.995 2.720 -7.771 1.00 76.44 86 ASN A O 1
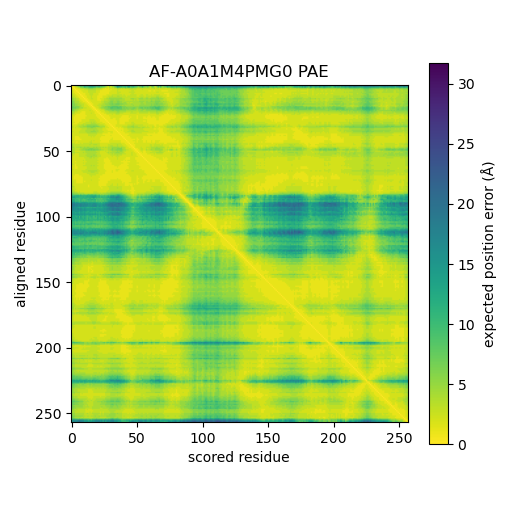ATOM 709 N N . ASN A 1 87 ? 16.562 1.185 -8.560 1.00 80.12 87 ASN A N 1
ATOM 710 C CA . ASN A 1 87 ? 17.558 0.299 -9.155 1.00 80.12 87 ASN A CA 1
ATOM 711 C C . ASN A 1 87 ? 17.222 -0.009 -10.620 1.00 80.12 87 ASN A C 1
ATOM 713 O O . ASN A 1 87 ? 16.838 -1.125 -10.991 1.00 80.12 87 ASN A O 1
ATOM 717 N N . ILE A 1 88 ? 17.384 1.015 -11.457 1.00 80.19 88 ILE A N 1
ATOM 718 C CA . ILE A 1 88 ? 17.063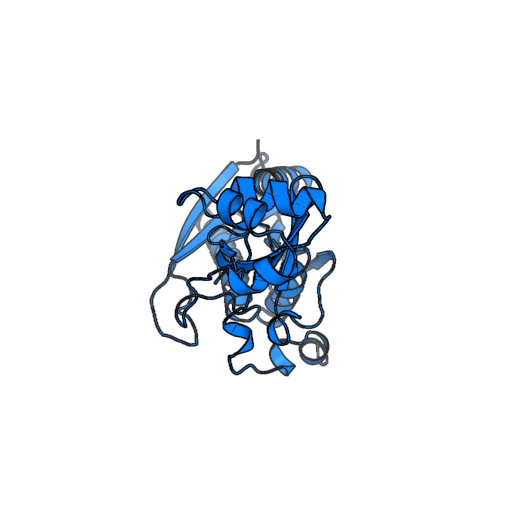 0.949 -12.879 1.00 80.19 88 ILE A CA 1
ATOM 719 C C . ILE A 1 88 ? 18.167 0.209 -13.637 1.00 80.19 88 ILE A C 1
ATOM 721 O O . ILE A 1 88 ? 19.318 0.646 -13.696 1.00 80.19 88 ILE A O 1
ATOM 725 N N . LYS A 1 89 ? 17.788 -0.875 -14.313 1.00 78.25 89 LYS A N 1
ATOM 726 C CA . LYS A 1 89 ? 18.600 -1.542 -15.332 1.00 78.25 89 LYS A CA 1
ATOM 727 C C . LYS A 1 89 ? 18.116 -1.146 -16.716 1.00 78.25 89 LYS A C 1
ATOM 729 O O . LYS A 1 89 ? 16.993 -1.457 -17.113 1.00 78.25 89 LYS A O 1
ATOM 734 N N . LEU A 1 90 ? 18.978 -0.467 -17.464 1.00 78.00 90 LEU A N 1
ATOM 735 C CA . LEU A 1 90 ? 18.718 -0.159 -18.864 1.00 78.00 90 LEU A CA 1
ATOM 736 C C . LEU A 1 90 ? 18.749 -1.445 -19.695 1.00 78.00 90 LEU A C 1
ATOM 738 O O . LEU A 1 90 ? 19.747 -2.161 -19.698 1.00 78.00 90 LEU A O 1
ATOM 742 N N . ASN A 1 91 ? 17.677 -1.703 -20.443 1.00 69.88 91 ASN A N 1
ATOM 743 C CA . ASN A 1 91 ? 17.617 -2.803 -21.409 1.00 69.88 91 ASN A CA 1
ATOM 744 C C . ASN A 1 91 ? 18.090 -2.325 -22.781 1.00 69.88 91 ASN A C 1
ATOM 746 O O . ASN A 1 91 ? 17.388 -2.469 -23.778 1.00 69.88 91 ASN A O 1
ATOM 750 N N . VAL A 1 92 ? 19.244 -1.669 -22.817 1.00 72.31 92 VAL A N 1
ATOM 751 C CA . VAL A 1 92 ? 19.733 -1.015 -24.024 1.00 72.31 92 VAL A CA 1
ATOM 752 C C . VAL A 1 92 ? 21.134 -1.532 -24.306 1.00 72.31 92 VAL A C 1
ATOM 754 O O . VAL A 1 92 ? 22.064 -1.284 -23.541 1.00 72.31 92 VAL A O 1
ATOM 757 N N . SER A 1 93 ? 21.272 -2.286 -25.393 1.00 75.25 93 SER A N 1
ATOM 758 C CA . SER A 1 93 ? 22.561 -2.768 -25.888 1.00 75.25 93 SER A CA 1
ATOM 759 C C . SER A 1 93 ? 23.123 -1.812 -26.939 1.00 75.25 93 SER A C 1
ATOM 761 O O . SER A 1 93 ? 22.378 -1.068 -27.584 1.00 75.25 93 SER A O 1
ATOM 763 N N . LYS A 1 94 ? 24.444 -1.845 -27.137 1.00 78.31 94 LYS A N 1
ATOM 764 C CA . LYS A 1 94 ? 25.097 -1.083 -28.208 1.00 78.31 94 LYS A CA 1
ATOM 765 C C . LYS A 1 94 ? 24.515 -1.447 -29.579 1.00 78.31 94 LYS A C 1
ATOM 767 O O . LYS A 1 94 ? 24.226 -0.547 -30.360 1.00 78.31 94 LYS A O 1
ATOM 772 N N . ASP A 1 95 ? 24.261 -2.734 -29.804 1.00 80.56 95 ASP A N 1
ATOM 773 C CA . ASP A 1 95 ? 23.703 -3.257 -31.053 1.00 80.56 95 ASP A CA 1
ATOM 774 C C . ASP A 1 95 ? 22.295 -2.701 -31.299 1.00 80.56 95 ASP A C 1
ATOM 776 O O . ASP A 1 95 ? 22.048 -2.090 -32.335 1.00 80.56 95 ASP A O 1
ATOM 780 N N . SER A 1 96 ? 21.413 -2.762 -30.294 1.00 79.50 96 SER A N 1
ATOM 781 C CA . SER A 1 96 ? 20.057 -2.197 -30.401 1.00 79.50 96 SER A CA 1
ATOM 782 C C . SER A 1 96 ? 20.039 -0.685 -30.641 1.00 79.50 96 SER A C 1
ATOM 784 O O . SER A 1 96 ? 19.114 -0.172 -31.259 1.00 79.50 96 SER A O 1
ATOM 786 N N . LEU A 1 97 ? 21.044 0.050 -30.154 1.00 84.50 97 LEU A N 1
ATOM 787 C CA . LEU A 1 97 ? 21.135 1.486 -30.419 1.00 84.50 97 LEU A CA 1
ATOM 788 C C . LEU A 1 97 ? 21.718 1.788 -31.800 1.00 84.50 97 LEU A C 1
ATOM 790 O O . LEU A 1 97 ? 21.381 2.823 -32.370 1.00 84.50 97 LEU A O 1
ATOM 794 N N . SER A 1 98 ? 22.580 0.921 -32.338 1.00 84.50 98 SER A N 1
ATOM 795 C CA . SER A 1 98 ? 23.207 1.115 -33.654 1.00 84.50 98 SER A CA 1
ATOM 796 C C . SER A 1 98 ? 22.214 1.047 -34.819 1.00 84.50 98 SER A C 1
ATOM 798 O O . SER A 1 98 ? 22.477 1.593 -35.884 1.00 84.50 98 SER A O 1
ATOM 800 N N . GLU A 1 99 ? 21.035 0.457 -34.598 1.00 85.56 99 GLU A N 1
ATOM 801 C CA . GLU A 1 99 ? 19.915 0.490 -35.549 1.00 85.56 99 GLU A CA 1
ATOM 802 C C . GLU A 1 99 ? 19.247 1.875 -35.644 1.00 85.56 99 GLU A C 1
ATOM 804 O O . GLU A 1 99 ? 18.501 2.143 -36.585 1.00 85.56 99 GLU A O 1
ATOM 809 N N . ILE A 1 100 ? 19.497 2.757 -34.670 1.00 86.44 100 ILE A N 1
ATOM 810 C CA . ILE A 1 100 ? 18.774 4.025 -34.487 1.00 86.44 100 ILE A CA 1
ATOM 811 C C . ILE A 1 100 ? 19.718 5.225 -34.576 1.00 86.44 100 ILE A C 1
ATOM 813 O O . ILE A 1 100 ? 19.365 6.252 -35.156 1.00 86.44 100 ILE A O 1
ATOM 817 N N . PHE A 1 101 ? 20.909 5.115 -33.988 1.00 90.88 101 PHE A N 1
ATOM 818 C CA . PHE A 1 101 ? 21.876 6.201 -33.859 1.00 90.88 101 PHE A CA 1
ATOM 819 C C . PHE A 1 101 ? 23.127 5.939 -34.691 1.00 90.88 101 PHE A C 1
ATOM 821 O O . PHE A 1 101 ? 23.535 4.801 -34.911 1.00 90.88 101 PHE A O 1
ATOM 828 N N . THR A 1 102 ? 23.785 7.016 -35.108 1.00 92.69 102 THR A N 1
ATOM 829 C CA . THR A 1 102 ? 25.046 6.933 -35.852 1.00 92.69 102 THR A CA 1
ATOM 830 C C . THR A 1 102 ? 26.186 6.408 -34.975 1.00 92.69 102 THR A C 1
ATOM 832 O O . THR A 1 102 ? 26.210 6.640 -33.765 1.00 92.69 102 THR A O 1
ATOM 835 N N . ASP A 1 103 ? 27.216 5.807 -35.579 1.00 92.19 103 ASP A N 1
ATOM 836 C CA . ASP A 1 103 ? 28.410 5.339 -34.851 1.00 92.19 103 ASP A CA 1
ATOM 837 C C . ASP A 1 103 ? 29.053 6.432 -33.985 1.00 92.19 103 ASP A C 1
ATOM 839 O O . ASP A 1 103 ? 29.559 6.169 -32.891 1.00 92.19 103 ASP A O 1
ATOM 843 N N . LYS A 1 104 ? 29.017 7.687 -34.449 1.00 93.25 104 LYS A N 1
ATOM 844 C CA . LYS A 1 104 ? 29.531 8.838 -33.698 1.00 93.25 104 LYS A CA 1
ATOM 845 C C . LYS A 1 104 ? 28.725 9.084 -32.422 1.00 93.25 104 LYS A C 1
ATOM 847 O O . LYS A 1 104 ? 29.315 9.368 -31.383 1.00 93.25 104 LYS A O 1
ATOM 852 N N . GLU A 1 105 ? 27.402 8.979 -32.493 1.00 93.44 105 GLU A N 1
ATOM 853 C CA . GLU A 1 105 ? 26.508 9.140 -31.343 1.00 93.44 105 GLU A CA 1
ATOM 854 C C . GLU A 1 105 ? 26.625 7.958 -30.382 1.00 93.44 105 GLU A C 1
ATOM 856 O O . GLU A 1 105 ? 26.722 8.164 -29.176 1.00 93.44 105 GLU A O 1
ATOM 861 N N . ILE A 1 106 ? 26.722 6.733 -30.899 1.00 91.12 106 ILE A N 1
ATOM 862 C CA . ILE A 1 106 ? 26.964 5.531 -30.095 1.00 91.12 106 ILE A CA 1
ATOM 863 C C . ILE A 1 106 ? 28.277 5.651 -29.316 1.00 91.12 106 ILE A C 1
ATOM 865 O O . ILE A 1 106 ? 28.309 5.450 -28.100 1.00 91.12 106 ILE A O 1
ATOM 869 N N . ASN A 1 107 ? 29.365 6.022 -29.994 1.00 91.56 107 ASN A N 1
ATOM 870 C CA . ASN A 1 107 ? 30.665 6.220 -29.353 1.00 91.56 107 ASN A CA 1
ATOM 871 C C . ASN A 1 107 ? 30.646 7.394 -28.363 1.00 91.56 107 ASN A C 1
ATOM 873 O O . ASN A 1 107 ? 31.378 7.371 -27.376 1.00 91.56 107 ASN A O 1
ATOM 877 N N . TYR A 1 108 ? 29.801 8.403 -28.592 1.00 92.50 108 TYR A N 1
ATOM 878 C CA . TYR A 1 108 ? 29.584 9.488 -27.641 1.00 92.50 108 TYR A CA 1
ATOM 879 C C . TYR A 1 108 ? 28.850 9.009 -26.381 1.00 92.50 108 TYR A C 1
ATOM 881 O O . TYR A 1 108 ? 29.312 9.291 -25.276 1.00 92.50 108 TYR A O 1
ATOM 889 N N . ILE A 1 109 ? 27.764 8.241 -26.522 1.00 90.00 109 ILE A N 1
ATOM 890 C CA . ILE A 1 109 ? 27.010 7.670 -25.393 1.00 90.00 109 ILE A CA 1
ATOM 891 C C . ILE A 1 109 ? 27.954 6.841 -24.513 1.00 90.00 109 ILE A C 1
ATOM 893 O O . ILE A 1 109 ? 28.139 7.158 -23.335 1.00 90.00 109 ILE A O 1
ATOM 897 N N . PHE A 1 110 ? 28.636 5.857 -25.103 1.00 89.06 110 PHE A N 1
ATOM 898 C CA . PHE A 1 110 ? 29.492 4.895 -24.394 1.00 89.06 110 PHE A CA 1
ATOM 899 C C . PHE A 1 110 ? 30.956 5.335 -24.246 1.00 89.06 110 PHE A C 1
ATOM 901 O O . PHE A 1 110 ? 31.844 4.495 -24.112 1.00 89.06 110 PHE A O 1
ATOM 908 N N . LYS A 1 111 ? 31.232 6.645 -24.263 1.00 89.12 111 LYS A N 1
ATOM 909 C CA . LYS A 1 111 ? 32.594 7.181 -24.095 1.00 89.12 111 LYS A CA 1
ATOM 910 C C . LYS A 1 111 ? 33.235 6.779 -22.756 1.00 89.12 111 LYS A C 1
ATOM 912 O O . LYS A 1 111 ? 34.449 6.619 -22.680 1.00 89.12 111 LYS A O 1
ATOM 917 N N . ASP A 1 112 ? 32.421 6.655 -21.711 1.00 86.69 112 ASP A N 1
ATOM 918 C CA . ASP A 1 112 ? 32.811 6.275 -20.353 1.00 86.69 112 ASP A CA 1
ATOM 919 C C . ASP A 1 112 ? 31.621 5.632 -19.604 1.00 86.69 112 ASP A C 1
ATOM 921 O O . ASP A 1 112 ? 30.527 5.490 -20.156 1.00 86.69 112 ASP A O 1
ATOM 925 N N . ASN A 1 113 ? 31.828 5.265 -18.334 1.00 80.88 113 ASN A N 1
ATOM 926 C CA . ASN A 1 113 ? 30.825 4.592 -17.500 1.00 80.88 113 ASN A CA 1
ATOM 927 C C . ASN A 1 113 ? 29.630 5.481 -17.090 1.00 80.88 113 ASN A C 1
ATOM 929 O O . ASN A 1 113 ? 28.611 4.949 -16.656 1.00 80.88 113 ASN A O 1
ATOM 933 N N . ASN A 1 114 ? 29.703 6.803 -17.265 1.00 80.94 114 ASN A N 1
ATOM 934 C CA . ASN A 1 114 ? 28.627 7.749 -16.948 1.00 80.94 114 ASN A CA 1
ATOM 935 C C . ASN A 1 114 ? 27.759 8.032 -18.187 1.00 80.94 114 ASN A C 1
ATOM 937 O O . ASN A 1 114 ? 27.540 9.177 -18.580 1.00 80.94 114 ASN A O 1
ATOM 941 N N . TYR A 1 115 ? 27.288 6.977 -18.852 1.00 86.06 115 TYR A N 1
ATOM 942 C CA . TYR A 1 115 ? 26.617 7.084 -20.153 1.00 86.06 115 TYR A CA 1
ATOM 943 C C . TYR A 1 115 ? 25.146 7.525 -20.085 1.00 86.06 115 TYR A C 1
ATOM 945 O O . TYR A 1 115 ? 24.587 7.885 -21.119 1.00 86.06 115 TYR A O 1
ATOM 953 N N . PHE A 1 116 ? 24.514 7.524 -18.905 1.00 83.94 116 PHE A N 1
ATOM 954 C CA . PHE A 1 116 ? 23.075 7.789 -18.765 1.00 83.94 116 PHE A CA 1
ATOM 955 C C . PHE A 1 116 ? 22.673 9.179 -19.277 1.00 83.94 116 PHE A C 1
ATOM 957 O O . PHE A 1 116 ? 21.776 9.286 -20.106 1.00 83.94 116 PHE A O 1
ATOM 964 N N . GLU A 1 117 ? 23.363 10.243 -18.860 1.00 87.62 117 GLU A N 1
ATOM 965 C CA . GLU A 1 117 ? 23.035 11.613 -19.288 1.00 87.62 117 GLU A CA 1
ATOM 966 C C . GLU A 1 117 ? 23.166 11.792 -20.805 1.00 87.62 117 GLU A C 1
ATOM 968 O O . GLU A 1 117 ? 22.287 12.367 -21.448 1.00 87.62 117 GLU A O 1
ATOM 973 N N . ARG A 1 118 ? 24.225 11.227 -21.397 1.00 90.44 118 ARG A N 1
ATOM 974 C CA . ARG A 1 118 ? 24.454 11.269 -22.848 1.00 90.44 118 ARG A CA 1
ATOM 975 C C . ARG A 1 118 ? 23.430 10.439 -23.610 1.00 90.44 118 ARG A C 1
ATOM 977 O O . ARG A 1 118 ? 23.000 10.849 -24.684 1.00 90.44 118 ARG A O 1
ATOM 984 N N . LEU A 1 119 ? 23.011 9.301 -23.054 1.00 89.12 119 LEU A N 1
ATOM 985 C CA . LEU A 1 119 ? 21.917 8.508 -23.606 1.00 89.12 119 LEU A CA 1
ATOM 986 C C . LEU A 1 119 ? 20.631 9.342 -23.656 1.00 89.12 119 LEU A C 1
ATOM 988 O O . LEU A 1 119 ? 20.022 9.431 -24.717 1.00 89.12 119 LEU A O 1
ATOM 992 N N . ILE A 1 120 ? 20.260 10.017 -22.562 1.00 89.19 120 ILE A N 1
ATOM 993 C CA . ILE A 1 120 ? 19.085 10.903 -22.532 1.00 89.19 120 ILE A CA 1
ATOM 994 C C . ILE A 1 120 ? 19.219 12.053 -23.537 1.00 89.19 120 ILE A C 1
ATOM 996 O O . ILE A 1 120 ? 18.257 12.361 -24.240 1.00 89.19 120 ILE A O 1
ATOM 1000 N N . GLU A 1 121 ? 20.397 12.670 -23.660 1.00 90.31 121 GLU A N 1
ATOM 1001 C CA . GLU A 1 121 ? 20.630 13.739 -24.638 1.00 90.31 121 GLU A CA 1
ATOM 1002 C C . GLU A 1 121 ? 20.385 13.262 -26.076 1.00 90.31 121 GLU A C 1
ATOM 1004 O O . GLU A 1 121 ? 19.626 13.893 -26.818 1.00 90.31 121 GLU A O 1
ATOM 1009 N N . ILE A 1 122 ? 21.009 12.149 -26.476 1.00 91.00 122 ILE A N 1
ATOM 1010 C CA . ILE A 1 122 ? 20.872 11.612 -27.834 1.00 91.00 122 ILE A CA 1
ATOM 1011 C C . ILE A 1 122 ? 19.441 11.138 -28.079 1.00 91.00 122 ILE A C 1
ATOM 1013 O O . ILE A 1 122 ? 18.835 11.557 -29.065 1.00 91.00 122 ILE A O 1
ATOM 1017 N N . CYS A 1 123 ? 18.848 10.362 -27.168 1.00 89.88 123 CYS A N 1
ATOM 1018 C CA . CYS A 1 123 ? 17.449 9.943 -27.285 1.00 89.88 123 CYS A CA 1
ATOM 1019 C C . CYS A 1 123 ? 16.507 11.149 -27.429 1.00 89.88 123 CYS A C 1
ATOM 1021 O O . CYS A 1 123 ? 15.559 11.099 -28.215 1.00 89.88 123 CYS A O 1
ATOM 1023 N N . GLY A 1 124 ? 16.795 12.259 -26.742 1.00 88.56 124 GLY A N 1
ATOM 1024 C CA . GLY A 1 124 ? 16.006 13.489 -26.798 1.00 88.56 124 GLY A CA 1
ATOM 1025 C C . GLY A 1 124 ? 15.996 14.161 -28.170 1.00 88.56 124 GLY A C 1
ATOM 1026 O O . GLY A 1 124 ? 14.976 14.747 -28.539 1.00 88.56 124 GLY A O 1
ATOM 1027 N N . LYS A 1 125 ? 17.076 14.033 -28.956 1.00 89.00 125 LYS A N 1
ATOM 1028 C CA . LYS A 1 125 ? 17.156 14.550 -30.338 1.00 89.00 125 LYS A CA 1
ATOM 1029 C C . LYS A 1 125 ? 16.183 13.829 -31.270 1.00 89.00 125 LYS A C 1
ATOM 1031 O O . LYS A 1 125 ? 15.580 14.465 -32.130 1.00 89.00 125 LYS A O 1
ATOM 1036 N N . TYR A 1 126 ? 15.990 12.529 -31.053 1.00 86.69 126 TYR A N 1
ATOM 1037 C CA . TYR A 1 126 ? 15.136 11.671 -31.880 1.00 86.69 126 TYR A CA 1
ATOM 1038 C C . TYR A 1 126 ? 13.751 11.412 -31.270 1.00 86.69 126 TYR A C 1
ATOM 1040 O O . TYR A 1 126 ? 12.952 10.696 -31.869 1.00 86.69 126 TYR A O 1
ATOM 1048 N N . ARG A 1 127 ? 13.452 11.972 -30.084 1.00 82.88 127 ARG A N 1
ATOM 1049 C CA . ARG A 1 127 ? 12.259 11.636 -29.273 1.00 82.88 127 ARG A CA 1
ATOM 1050 C C . ARG A 1 127 ? 12.112 10.124 -29.054 1.00 82.88 127 ARG A C 1
ATOM 1052 O O . ARG A 1 127 ? 11.006 9.589 -28.999 1.00 82.88 127 ARG A O 1
ATOM 1059 N N . PHE A 1 128 ? 13.243 9.434 -28.953 1.00 85.25 128 PHE A N 1
ATOM 1060 C CA . PHE A 1 128 ? 13.280 7.998 -28.737 1.00 85.25 128 PHE A CA 1
ATOM 1061 C C . PHE A 1 128 ? 12.924 7.687 -27.281 1.00 85.25 128 PHE A C 1
ATOM 1063 O O . PHE A 1 128 ? 13.441 8.333 -26.372 1.00 85.25 128 PHE A O 1
ATOM 1070 N N . SER A 1 129 ? 12.044 6.710 -27.061 1.00 87.81 129 SER A N 1
ATOM 1071 C CA . SER A 1 129 ? 11.635 6.286 -25.717 1.00 87.81 129 SER A CA 1
ATOM 1072 C C . SER A 1 129 ? 12.508 5.136 -25.228 1.00 87.81 129 SER A C 1
ATOM 1074 O O . SER A 1 129 ? 12.788 4.206 -25.979 1.00 87.81 129 SER A O 1
ATOM 1076 N N . ILE A 1 130 ? 12.911 5.170 -23.962 1.00 88.06 130 ILE A N 1
ATOM 1077 C CA . ILE A 1 130 ? 13.754 4.142 -23.350 1.00 88.06 130 ILE A CA 1
ATOM 1078 C C . ILE A 1 130 ? 12.881 3.256 -22.469 1.00 88.06 130 ILE A C 1
ATOM 1080 O O . ILE A 1 130 ? 12.153 3.755 -21.617 1.00 88.06 130 ILE A O 1
ATOM 1084 N N . THR A 1 131 ? 12.980 1.939 -22.643 1.00 88.50 131 THR A N 1
ATOM 1085 C CA . THR A 1 131 ? 12.407 0.978 -21.692 1.00 88.50 131 THR A CA 1
ATOM 1086 C C . THR A 1 131 ? 13.507 0.428 -20.796 1.00 88.50 131 THR A C 1
ATOM 1088 O O . THR A 1 131 ? 14.554 -0.022 -21.269 1.00 88.50 131 THR A O 1
ATOM 1091 N N . CYS A 1 132 ? 13.269 0.436 -19.493 1.00 90.00 132 CYS A N 1
ATOM 1092 C CA . CYS A 1 132 ? 14.171 -0.124 -18.495 1.00 90.00 132 CYS A CA 1
ATOM 1093 C C . CYS A 1 132 ? 13.414 -1.053 -17.547 1.00 90.00 132 CYS A C 1
ATOM 1095 O O . CYS A 1 132 ? 12.189 -1.024 -17.483 1.00 90.00 132 CYS A O 1
ATOM 1097 N N . ASN A 1 133 ? 14.145 -1.900 -16.829 1.00 91.00 133 ASN A N 1
ATOM 1098 C CA . ASN A 1 133 ? 13.588 -2.745 -15.778 1.00 91.00 133 ASN A CA 1
ATOM 1099 C C . ASN A 1 133 ? 14.010 -2.202 -14.415 1.00 91.00 133 ASN A C 1
ATOM 1101 O O . ASN A 1 133 ? 15.195 -1.948 -14.199 1.00 91.00 133 ASN A O 1
ATOM 1105 N N . GLU A 1 134 ? 13.076 -2.106 -13.478 1.00 92.69 134 GLU A N 1
ATOM 1106 C CA . GLU A 1 134 ? 13.427 -2.009 -12.065 1.00 92.69 134 GLU A CA 1
ATOM 1107 C C . GLU A 1 134 ? 13.879 -3.387 -11.577 1.00 92.69 134 GLU A C 1
ATOM 1109 O O . GLU A 1 134 ? 13.174 -4.387 -11.751 1.00 92.69 134 GLU A O 1
ATOM 1114 N N . LYS A 1 135 ? 15.057 -3.456 -10.954 1.00 91.94 135 LYS A N 1
ATOM 1115 C CA . LYS A 1 135 ? 15.472 -4.663 -10.241 1.00 91.94 135 LYS A CA 1
ATOM 1116 C C . LYS A 1 135 ? 14.876 -4.642 -8.835 1.00 91.94 135 LYS A C 1
ATOM 1118 O O . LYS A 1 135 ? 15.416 -3.997 -7.941 1.00 91.94 135 LYS A O 1
ATOM 1123 N N . LEU A 1 136 ? 13.809 -5.408 -8.646 1.00 93.69 136 LEU A N 1
ATOM 1124 C CA . LEU A 1 136 ? 13.226 -5.655 -7.333 1.00 93.69 136 LEU A CA 1
ATOM 1125 C C . LEU A 1 136 ? 13.998 -6.775 -6.624 1.00 93.69 136 LEU A C 1
ATOM 1127 O O . LEU A 1 136 ? 14.178 -7.855 -7.186 1.00 93.69 136 LEU A O 1
ATOM 1131 N N . ASP A 1 137 ? 14.440 -6.538 -5.390 1.00 94.44 137 ASP A N 1
ATOM 1132 C CA . ASP A 1 137 ? 15.082 -7.561 -4.548 1.00 94.44 137 ASP A CA 1
ATOM 1133 C C . ASP A 1 137 ? 14.030 -8.381 -3.758 1.00 94.44 137 ASP A C 1
ATOM 1135 O O . ASP A 1 137 ? 14.192 -8.687 -2.574 1.00 94.44 137 ASP A O 1
ATOM 1139 N N . GLU A 1 138 ? 12.927 -8.727 -4.430 1.00 96.62 138 GLU A N 1
ATOM 1140 C CA . GLU A 1 138 ? 11.843 -9.553 -3.892 1.00 96.62 138 GLU A CA 1
ATOM 1141 C C . GLU A 1 138 ? 12.289 -10.999 -3.660 1.00 96.62 138 GLU A C 1
ATOM 1143 O O . GLU A 1 138 ? 13.126 -11.558 -4.372 1.00 96.62 138 GLU A O 1
ATOM 1148 N N . ASN A 1 139 ? 11.703 -11.637 -2.650 1.00 96.06 139 ASN A N 1
ATOM 1149 C CA . ASN A 1 139 ? 11.873 -13.060 -2.378 1.00 96.06 139 ASN A CA 1
ATOM 1150 C C . ASN A 1 139 ? 10.685 -13.593 -1.564 1.00 96.06 139 ASN A C 1
ATOM 1152 O O . ASN A 1 139 ? 9.886 -12.829 -1.039 1.00 96.06 139 ASN A O 1
ATOM 1156 N N . LEU A 1 140 ? 10.595 -14.912 -1.374 1.00 95.81 140 LEU A N 1
ATOM 1157 C CA . LEU A 1 140 ? 9.452 -15.534 -0.686 1.00 95.81 140 LEU A CA 1
ATOM 1158 C C . LEU A 1 140 ? 9.245 -15.081 0.772 1.00 95.81 140 LEU A C 1
ATOM 1160 O O . LEU A 1 140 ? 8.158 -15.273 1.313 1.00 95.81 140 LEU A O 1
ATOM 1164 N N . SER A 1 141 ? 10.254 -14.498 1.430 1.00 95.62 141 SER A N 1
ATOM 1165 C CA . SER A 1 141 ? 10.089 -13.898 2.765 1.00 95.62 141 SER A CA 1
ATOM 1166 C C . SER A 1 141 ? 9.575 -12.459 2.731 1.00 95.62 141 SER A C 1
ATOM 1168 O O . SER A 1 141 ? 9.035 -12.020 3.742 1.00 95.62 141 SER A O 1
ATOM 1170 N N . ASN A 1 142 ? 9.728 -11.740 1.615 1.00 96.00 142 ASN A N 1
ATOM 1171 C CA . ASN A 1 142 ? 9.296 -10.354 1.467 1.00 96.00 142 ASN A CA 1
ATOM 1172 C C . ASN A 1 142 ? 9.162 -9.958 -0.013 1.00 96.00 142 ASN A C 1
ATOM 1174 O O . ASN A 1 142 ? 10.158 -9.902 -0.740 1.00 96.00 142 ASN A O 1
ATOM 1178 N N . PHE A 1 143 ? 7.934 -9.691 -0.446 1.00 96.88 143 PHE A N 1
ATOM 1179 C CA . PHE A 1 143 ? 7.602 -9.246 -1.798 1.00 96.88 143 PHE A CA 1
ATOM 1180 C C . PHE A 1 143 ? 6.232 -8.567 -1.801 1.00 96.88 143 PHE A C 1
ATOM 1182 O O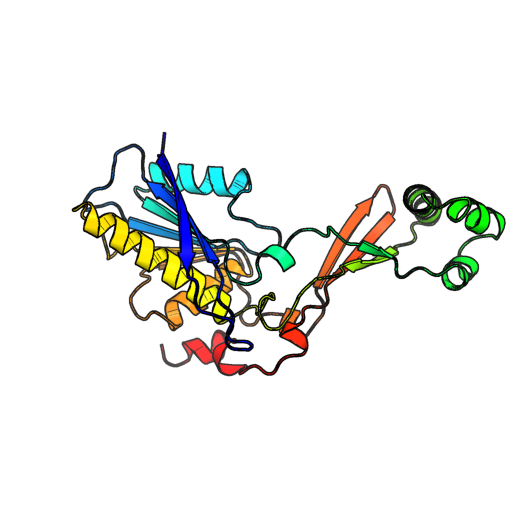 . PHE A 1 143 ? 5.462 -8.717 -0.851 1.00 96.88 143 PHE A O 1
ATOM 1189 N N . ASN A 1 144 ? 5.909 -7.827 -2.857 1.00 96.75 144 ASN A N 1
ATOM 1190 C CA . ASN A 1 144 ? 4.584 -7.246 -3.028 1.00 96.75 144 ASN A CA 1
ATOM 1191 C C . ASN A 1 144 ? 3.571 -8.338 -3.404 1.00 96.75 144 ASN A C 1
ATOM 1193 O O . ASN A 1 144 ? 3.361 -8.600 -4.586 1.00 96.75 144 ASN A O 1
ATOM 1197 N N . ASP A 1 145 ? 2.951 -8.973 -2.404 1.00 94.88 145 ASP A N 1
ATOM 1198 C CA . ASP A 1 145 ? 1.971 -10.052 -2.608 1.00 94.88 145 ASP A CA 1
ATOM 1199 C C . ASP A 1 145 ? 0.620 -9.573 -3.155 1.00 94.88 145 ASP A C 1
ATOM 1201 O O . ASP A 1 145 ? -0.184 -10.387 -3.604 1.00 94.88 145 ASP A O 1
ATOM 1205 N N . MET A 1 146 ? 0.383 -8.257 -3.132 1.00 96.12 146 MET A N 1
ATOM 1206 C CA . MET A 1 146 ? -0.831 -7.601 -3.618 1.00 96.12 146 MET A CA 1
ATOM 1207 C C . MET A 1 146 ? -2.122 -8.142 -2.992 1.00 96.12 146 MET A C 1
ATOM 1209 O O . MET A 1 146 ? -3.178 -8.107 -3.629 1.00 96.12 146 MET A O 1
ATOM 1213 N N . GLY A 1 147 ? -2.074 -8.648 -1.759 1.00 95.69 147 GLY A N 1
ATOM 1214 C CA . GLY A 1 147 ? -3.225 -9.352 -1.209 1.00 95.69 147 GLY A CA 1
ATOM 1215 C C . GLY A 1 147 ? -3.159 -9.626 0.284 1.00 95.69 147 GLY A C 1
ATOM 1216 O O . GLY A 1 147 ? -3.247 -8.719 1.114 1.00 95.69 147 GLY A O 1
ATOM 1217 N N . LEU A 1 148 ? -3.111 -10.915 0.621 1.00 95.44 148 LEU A N 1
ATOM 1218 C CA . LEU A 1 148 ? -3.420 -11.427 1.954 1.00 95.44 148 LEU A CA 1
ATOM 1219 C C . LEU A 1 148 ? -2.517 -10.853 3.040 1.00 95.44 148 LEU A C 1
ATOM 1221 O O . LEU A 1 148 ? -3.009 -10.433 4.088 1.00 95.44 148 LEU A O 1
ATOM 1225 N N . LYS A 1 149 ? -1.199 -10.834 2.826 1.00 96.06 149 LYS A N 1
ATOM 1226 C CA . LYS A 1 149 ? -0.262 -10.362 3.850 1.00 96.06 149 LYS A CA 1
ATOM 1227 C C . LYS A 1 149 ? -0.366 -8.872 4.071 1.00 96.06 149 LYS A C 1
ATOM 1229 O O . LYS A 1 149 ? -0.341 -8.440 5.222 1.00 96.06 149 LYS A O 1
ATOM 1234 N N . GLN A 1 150 ? -0.560 -8.113 3.003 1.00 97.62 150 GLN A N 1
ATOM 1235 C CA . GLN A 1 150 ? -0.807 -6.682 3.101 1.00 97.62 150 GLN A CA 1
ATOM 1236 C C . GLN A 1 150 ? -2.085 -6.377 3.888 1.00 97.62 150 GLN A C 1
ATOM 1238 O O . GLN A 1 150 ? -2.072 -5.508 4.761 1.00 97.62 150 GLN A O 1
ATOM 1243 N N . ALA A 1 151 ? -3.172 -7.115 3.648 1.00 98.12 151 ALA A N 1
ATOM 1244 C CA . ALA A 1 151 ? -4.412 -6.957 4.408 1.00 98.12 151 ALA A CA 1
ATOM 1245 C C . ALA A 1 151 ? -4.238 -7.338 5.890 1.00 98.12 151 ALA A C 1
ATOM 1247 O O . ALA A 1 151 ? -4.645 -6.587 6.776 1.00 98.12 151 ALA A O 1
ATOM 1248 N N . ILE A 1 152 ? -3.573 -8.464 6.174 1.00 97.75 152 ILE A N 1
ATOM 1249 C CA . ILE A 1 152 ? -3.293 -8.913 7.548 1.00 97.75 152 ILE A CA 1
ATOM 1250 C C . ILE A 1 152 ? -2.479 -7.868 8.317 1.00 97.75 152 ILE A C 1
ATOM 1252 O O . ILE A 1 152 ? -2.789 -7.606 9.477 1.00 97.75 152 ILE A O 1
ATOM 1256 N N . ASP A 1 153 ? -1.479 -7.239 7.697 1.00 98.44 153 ASP A N 1
ATOM 1257 C CA . ASP A 1 153 ? -0.682 -6.198 8.357 1.00 98.44 153 ASP A CA 1
ATOM 1258 C C . ASP A 1 153 ? -1.508 -4.980 8.739 1.00 98.44 153 ASP A C 1
ATOM 1260 O O . ASP A 1 153 ? -1.419 -4.498 9.868 1.00 98.44 153 ASP A O 1
ATOM 1264 N N . ASN A 1 154 ? -2.362 -4.527 7.827 1.00 98.69 154 ASN A N 1
ATOM 1265 C CA . ASN A 1 154 ? -3.254 -3.406 8.079 1.00 98.69 154 ASN A CA 1
ATOM 1266 C C . ASN A 1 154 ? -4.268 -3.720 9.195 1.00 98.69 154 ASN A C 1
ATOM 1268 O O . ASN A 1 154 ? -4.460 -2.896 10.090 1.00 98.69 154 ASN A O 1
ATOM 1272 N N . ILE A 1 155 ? -4.864 -4.920 9.203 1.00 98.69 155 ILE A N 1
ATOM 1273 C CA . ILE A 1 155 ? -5.742 -5.377 10.297 1.00 98.69 155 ILE A CA 1
ATOM 1274 C C . ILE A 1 155 ? -4.977 -5.416 11.622 1.00 98.69 155 ILE A C 1
ATOM 1276 O O . ILE A 1 155 ? -5.453 -4.890 12.628 1.00 98.69 155 ILE A O 1
ATOM 1280 N N . THR A 1 156 ? -3.786 -6.019 11.622 1.00 98.38 156 THR A N 1
ATOM 1281 C CA . THR A 1 156 ? -2.966 -6.172 12.831 1.00 98.38 156 THR A CA 1
ATOM 1282 C C . THR A 1 156 ? -2.603 -4.805 13.399 1.00 98.38 156 THR A C 1
ATOM 1284 O O . THR A 1 156 ? -2.761 -4.588 14.594 1.00 98.38 156 THR A O 1
ATOM 1287 N N . ALA A 1 157 ? -2.205 -3.851 12.554 1.00 98.69 157 ALA A N 1
ATOM 1288 C CA . ALA A 1 157 ? -1.898 -2.488 12.976 1.00 98.69 157 ALA A CA 1
ATOM 1289 C C . ALA A 1 157 ? -3.086 -1.810 13.680 1.00 98.69 157 ALA A C 1
ATOM 1291 O O . ALA A 1 157 ? -2.908 -1.218 14.744 1.00 98.69 157 ALA A O 1
ATOM 1292 N N . VAL A 1 158 ? -4.299 -1.927 13.126 1.00 98.75 158 VAL A N 1
ATOM 1293 C CA . VAL A 1 158 ? -5.514 -1.359 13.738 1.00 98.75 158 VAL A CA 1
ATOM 1294 C C . VAL A 1 158 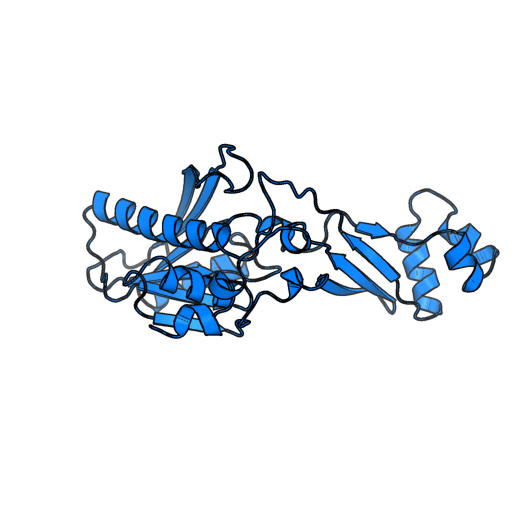? -5.804 -2.003 15.089 1.00 98.75 158 VAL A C 1
ATOM 1296 O O . VAL A 1 158 ? -5.995 -1.284 16.068 1.00 98.75 158 VAL A O 1
ATOM 1299 N N . ILE A 1 159 ? -5.803 -3.337 15.158 1.00 98.25 159 ILE A N 1
ATOM 1300 C CA . ILE A 1 159 ? -6.075 -4.071 16.401 1.00 98.25 159 ILE A CA 1
ATOM 1301 C C . ILE A 1 159 ? -5.042 -3.709 17.467 1.00 98.25 159 ILE A C 1
ATOM 1303 O O . ILE A 1 159 ? -5.411 -3.376 18.587 1.00 98.25 159 ILE A O 1
ATOM 1307 N N . THR A 1 160 ? -3.753 -3.695 17.129 1.00 98.44 160 THR A N 1
ATOM 1308 C CA . THR A 1 160 ? -2.708 -3.348 18.096 1.00 98.44 160 THR A CA 1
ATOM 1309 C C . THR A 1 160 ? -2.859 -1.922 18.615 1.00 98.44 160 THR A C 1
ATOM 1311 O O . THR A 1 160 ? -2.694 -1.700 19.812 1.00 98.44 160 THR A O 1
ATOM 1314 N N . VAL A 1 161 ? -3.209 -0.954 17.763 1.00 98.56 161 VAL A N 1
ATOM 1315 C CA . VAL A 1 161 ? -3.475 0.413 18.235 1.00 98.56 161 VAL A CA 1
ATOM 1316 C C . VAL A 1 161 ? -4.697 0.446 19.155 1.00 98.56 161 VAL A C 1
ATOM 1318 O O . VAL A 1 161 ? -4.624 1.088 20.198 1.00 98.56 161 VAL A O 1
ATOM 1321 N N . ILE A 1 162 ? -5.782 -0.272 18.838 1.00 98.19 162 ILE A N 1
ATOM 1322 C CA . ILE A 1 162 ? -6.951 -0.392 19.731 1.00 98.19 162 ILE A CA 1
ATOM 1323 C C . ILE A 1 162 ? -6.526 -0.889 21.117 1.00 98.19 162 ILE A C 1
ATOM 1325 O O . ILE A 1 162 ? -6.890 -0.272 22.118 1.00 98.19 162 ILE A O 1
ATOM 1329 N N . GLU A 1 163 ? -5.725 -1.952 21.180 1.00 97.75 163 GLU A N 1
ATOM 1330 C CA . GLU A 1 163 ? -5.266 -2.523 22.450 1.00 97.75 163 GLU A CA 1
ATOM 1331 C C . GLU A 1 163 ? -4.353 -1.557 23.222 1.00 97.75 163 GLU A C 1
ATOM 1333 O O . GLU A 1 163 ? -4.563 -1.343 24.411 1.00 97.75 163 GLU A O 1
ATOM 1338 N N . ILE A 1 164 ? -3.432 -0.853 22.549 1.00 97.62 164 ILE A N 1
ATOM 1339 C CA . ILE A 1 164 ? -2.600 0.191 23.182 1.00 97.62 164 ILE A CA 1
ATOM 1340 C C . ILE A 1 164 ? -3.465 1.290 23.819 1.00 97.62 164 ILE A C 1
ATOM 1342 O O . ILE A 1 164 ? -3.141 1.803 24.894 1.00 97.62 164 ILE A O 1
ATOM 1346 N N . ILE A 1 165 ? -4.549 1.696 23.156 1.00 97.00 165 ILE A N 1
ATOM 1347 C CA . ILE A 1 165 ? -5.460 2.722 23.677 1.00 97.00 165 ILE A CA 1
ATOM 1348 C C . ILE A 1 165 ? -6.264 2.191 24.872 1.00 97.00 165 ILE A C 1
ATOM 1350 O O . ILE A 1 165 ? -6.423 2.912 25.864 1.00 97.00 165 ILE A O 1
ATOM 1354 N N . LYS A 1 166 ? -6.706 0.930 24.819 1.00 95.88 166 LYS A N 1
ATOM 1355 C CA . LYS A 1 166 ? -7.403 0.252 25.923 1.00 95.88 166 LYS A CA 1
ATOM 1356 C C . LYS A 1 166 ? -6.515 0.084 27.153 1.00 95.88 166 LYS A C 1
ATOM 1358 O O . LYS A 1 166 ? -6.964 0.402 28.252 1.00 95.88 166 LYS A O 1
ATOM 1363 N N . ASP A 1 167 ? -5.251 -0.293 26.978 1.00 97.12 167 ASP A N 1
ATOM 1364 C CA . ASP A 1 167 ? -4.272 -0.432 28.069 1.00 97.12 167 ASP A CA 1
ATOM 1365 C C . ASP A 1 167 ? -4.023 0.891 28.811 1.00 97.12 167 ASP A C 1
ATOM 1367 O O . ASP A 1 167 ? -3.733 0.912 30.009 1.00 97.12 167 ASP A O 1
ATOM 1371 N N . LYS A 1 168 ? -4.191 2.025 28.121 1.00 95.00 168 LYS A N 1
ATOM 1372 C CA . LYS A 1 168 ? -4.141 3.371 28.715 1.00 95.00 168 LYS A CA 1
ATOM 1373 C C . LYS A 1 168 ? -5.462 3.805 29.374 1.00 95.00 168 LYS A C 1
ATOM 1375 O O . LYS A 1 168 ? -5.561 4.944 29.824 1.00 95.00 168 LYS A O 1
ATOM 1380 N N . ASN A 1 169 ? -6.466 2.928 29.451 1.00 95.50 169 ASN A N 1
ATOM 1381 C CA . ASN A 1 169 ? -7.820 3.190 29.957 1.00 95.50 169 ASN A CA 1
ATOM 1382 C C . ASN A 1 169 ? -8.596 4.287 29.201 1.00 95.50 169 ASN A C 1
ATOM 1384 O O . ASN A 1 169 ? -9.521 4.890 29.753 1.00 95.50 169 ASN A O 1
ATOM 1388 N N . TYR A 1 170 ? -8.259 4.548 27.935 1.00 96.25 170 TYR A N 1
ATOM 1389 C CA . TYR A 1 170 ? -9.068 5.427 27.093 1.00 96.25 170 TYR A CA 1
ATOM 1390 C C . TYR A 1 170 ? -10.263 4.669 26.508 1.00 96.25 170 TYR A C 1
ATOM 1392 O O . TYR A 1 170 ? -10.162 3.507 26.117 1.00 96.25 170 TYR A O 1
ATOM 1400 N N . LYS A 1 171 ? -11.404 5.356 26.407 1.00 94.94 171 LYS A N 1
ATOM 1401 C CA . LYS A 1 171 ? -12.578 4.875 25.672 1.00 94.94 171 LYS A CA 1
ATOM 1402 C C . LYS A 1 171 ? -12.585 5.497 24.284 1.00 94.94 171 LYS A C 1
ATOM 1404 O O . LYS A 1 171 ? -12.305 6.684 24.159 1.00 94.94 171 LYS A O 1
ATOM 1409 N N . ILE A 1 172 ? -12.946 4.705 23.281 1.00 97.25 172 ILE A N 1
ATOM 1410 C CA . ILE A 1 172 ? -13.131 5.130 21.890 1.00 97.25 172 ILE A CA 1
ATOM 1411 C C . ILE A 1 172 ? -14.509 4.695 21.398 1.00 97.25 172 ILE A C 1
ATOM 1413 O O . ILE A 1 172 ? -15.139 3.807 21.974 1.00 97.25 172 ILE A O 1
ATOM 1417 N N . ASN A 1 173 ? -14.963 5.292 20.303 1.00 97.75 173 ASN A N 1
ATOM 1418 C CA . ASN A 1 173 ? -16.152 4.849 19.595 1.00 97.75 173 ASN A CA 1
ATOM 1419 C C . ASN A 1 173 ? -15.801 3.678 18.662 1.00 97.75 173 ASN A C 1
ATOM 1421 O O . ASN A 1 173 ? -15.406 3.888 17.515 1.00 97.75 173 ASN A O 1
ATOM 1425 N N . GLU A 1 174 ? -15.973 2.443 19.140 1.00 94.38 174 GLU A N 1
ATOM 1426 C CA . GLU A 1 174 ? -15.761 1.228 18.331 1.00 94.38 174 GLU A CA 1
ATOM 1427 C C . GLU A 1 174 ? -16.748 1.122 17.148 1.00 94.38 174 GLU A C 1
ATOM 1429 O O . GLU A 1 174 ? -16.445 0.490 16.142 1.00 94.38 174 GLU A O 1
ATOM 1434 N N . GLY A 1 175 ? -17.885 1.828 17.200 1.00 96.62 175 GLY A N 1
ATOM 1435 C CA . GLY A 1 175 ? -18.807 1.990 16.069 1.00 96.62 175 GLY A CA 1
ATOM 1436 C C . GLY A 1 175 ? -18.330 2.985 15.000 1.00 96.62 175 GLY A C 1
ATOM 1437 O O . GLY A 1 175 ? -19.075 3.282 14.069 1.00 96.62 175 GLY A O 1
ATOM 1438 N N . LYS A 1 176 ? -17.116 3.534 15.138 1.00 97.94 176 LYS A N 1
ATOM 1439 C CA . LYS A 1 176 ? -16.501 4.506 14.223 1.00 97.94 176 LYS A CA 1
ATOM 1440 C C . LYS A 1 176 ? -15.071 4.084 13.873 1.00 97.94 176 LYS A C 1
ATOM 1442 O O . LYS A 1 176 ? -14.122 4.843 14.063 1.00 97.94 176 LYS A O 1
ATOM 1447 N N . ILE A 1 177 ? -14.919 2.867 13.361 1.00 98.56 177 ILE A N 1
ATOM 1448 C CA . ILE A 1 177 ? -13.654 2.355 12.816 1.00 98.56 177 ILE A CA 1
ATOM 1449 C C . ILE A 1 177 ? -13.772 2.342 11.291 1.00 98.56 177 ILE A C 1
ATOM 1451 O O . ILE A 1 177 ? -14.636 1.669 10.732 1.00 98.56 177 ILE A O 1
ATOM 1455 N N . ILE A 1 178 ? -12.943 3.132 10.616 1.00 98.75 178 ILE A N 1
ATOM 1456 C CA . ILE A 1 178 ? -13.055 3.450 9.189 1.00 98.75 178 ILE A CA 1
ATOM 1457 C C . ILE A 1 178 ? -11.793 2.969 8.477 1.00 98.75 178 ILE A C 1
ATOM 1459 O O . ILE A 1 178 ? -10.690 3.171 8.982 1.00 98.75 178 ILE A O 1
ATOM 1463 N N . ALA A 1 179 ? -11.933 2.389 7.289 1.00 98.75 179 ALA A N 1
ATOM 1464 C CA . ALA A 1 179 ? -10.815 2.156 6.382 1.00 98.75 179 ALA A CA 1
ATOM 1465 C C . ALA A 1 179 ? -10.896 3.131 5.204 1.00 98.75 179 ALA A C 1
ATOM 1467 O O . ALA A 1 179 ? -11.896 3.181 4.497 1.00 98.75 179 ALA A O 1
ATOM 1468 N N . TYR A 1 180 ? -9.847 3.912 4.984 1.00 98.62 180 TYR A N 1
ATOM 1469 C CA . TYR A 1 180 ? -9.675 4.737 3.794 1.00 98.62 180 TYR A CA 1
ATOM 1470 C C . TYR A 1 180 ? -8.515 4.188 2.983 1.00 98.62 180 TYR A C 1
ATOM 1472 O O . TYR A 1 180 ? -7.435 3.946 3.528 1.00 98.62 180 TYR A O 1
ATOM 1480 N N . GLY A 1 181 ? -8.689 4.099 1.671 1.00 98.06 181 GLY A N 1
ATOM 1481 C CA . GLY A 1 181 ? -7.599 3.746 0.780 1.00 98.06 181 GLY A CA 1
ATOM 1482 C C . GLY A 1 181 ? -7.660 4.471 -0.554 1.00 98.06 181 GLY A C 1
ATOM 1483 O O . GLY A 1 181 ? -8.699 4.984 -0.961 1.00 98.06 181 GLY A O 1
ATOM 1484 N N . HIS A 1 182 ? -6.521 4.505 -1.242 1.00 95.25 182 HIS A N 1
ATOM 1485 C CA . HIS A 1 182 ? -6.416 4.995 -2.615 1.00 95.25 182 HIS A CA 1
ATOM 1486 C C . HIS A 1 182 ? -5.793 3.927 -3.515 1.00 95.25 182 HIS A C 1
ATOM 1488 O O . HIS A 1 182 ? -4.733 3.385 -3.187 1.00 95.25 182 HIS A O 1
ATOM 1494 N N . SER A 1 183 ? -6.421 3.657 -4.661 1.00 96.25 183 SER A N 1
ATOM 1495 C CA . SER A 1 183 ? -6.000 2.650 -5.634 1.00 96.25 183 SER A CA 1
ATOM 1496 C C . SER A 1 183 ? -5.821 1.280 -4.966 1.00 96.25 183 SER A C 1
ATOM 1498 O O . SER A 1 183 ? -6.766 0.756 -4.378 1.00 96.25 183 SER A O 1
ATOM 1500 N N . HIS A 1 184 ? -4.609 0.723 -4.966 1.00 97.94 184 HIS A N 1
ATOM 1501 C CA . HIS A 1 184 ? -4.299 -0.519 -4.249 1.00 97.94 184 HIS A CA 1
ATOM 1502 C C . HIS A 1 184 ? -4.680 -0.474 -2.766 1.00 97.94 184 HIS A C 1
ATOM 1504 O O . HIS A 1 184 ? -5.195 -1.448 -2.232 1.00 97.94 184 HIS A O 1
ATOM 1510 N N . GLY A 1 185 ? -4.502 0.671 -2.103 1.00 98.19 185 GLY A N 1
ATOM 1511 C CA . GLY A 1 185 ? -4.897 0.815 -0.706 1.00 98.19 185 GLY A CA 1
ATOM 1512 C C . GLY A 1 185 ? -6.410 0.710 -0.501 1.00 98.19 185 GLY A C 1
ATOM 1513 O O . GLY A 1 185 ? -6.848 0.203 0.526 1.00 98.19 185 GLY A O 1
ATOM 1514 N N . ALA A 1 186 ? -7.219 1.150 -1.473 1.00 98.44 186 ALA A N 1
ATOM 1515 C CA . ALA A 1 186 ? -8.674 1.009 -1.410 1.00 98.44 186 ALA A CA 1
ATOM 1516 C C . ALA A 1 186 ? -9.080 -0.462 -1.567 1.00 98.44 186 ALA A C 1
ATOM 1518 O O . ALA A 1 186 ? -9.865 -0.973 -0.776 1.00 98.44 186 ALA A O 1
ATOM 1519 N N . TYR A 1 187 ? -8.449 -1.175 -2.501 1.00 98.69 187 TYR A N 1
ATOM 1520 C CA . TYR A 1 187 ? -8.592 -2.626 -2.626 1.00 98.69 187 TYR A CA 1
ATOM 1521 C C . TYR A 1 187 ? -8.212 -3.368 -1.329 1.00 98.69 187 TYR A C 1
ATOM 1523 O O . TYR A 1 187 ? -8.966 -4.217 -0.855 1.00 98.69 187 TYR A O 1
ATOM 1531 N N . LEU A 1 188 ? -7.096 -2.998 -0.691 1.00 98.56 188 LEU A N 1
ATOM 1532 C CA . LEU A 1 188 ? -6.704 -3.572 0.599 1.00 98.56 188 LEU A CA 1
ATOM 1533 C C . LEU A 1 188 ? -7.723 -3.275 1.706 1.00 98.56 188 LEU A C 1
ATOM 1535 O O . LEU A 1 188 ? -7.911 -4.121 2.574 1.00 98.56 188 LEU A O 1
ATOM 1539 N N . ALA A 1 189 ? -8.404 -2.124 1.685 1.00 98.56 189 ALA A N 1
ATOM 1540 C CA . ALA A 1 189 ? -9.456 -1.809 2.653 1.00 98.56 189 ALA A CA 1
ATOM 1541 C C . ALA A 1 189 ? -10.638 -2.794 2.557 1.00 98.56 189 ALA A C 1
ATOM 1543 O O . ALA A 1 189 ? -11.144 -3.239 3.590 1.00 98.56 189 ALA A O 1
ATOM 1544 N N . TYR A 1 190 ? -11.022 -3.195 1.340 1.00 98.12 190 TYR A N 1
ATOM 1545 C CA . TYR A 1 190 ? -12.017 -4.251 1.126 1.00 98.12 190 TYR A CA 1
ATOM 1546 C C . TYR A 1 190 ? -11.528 -5.610 1.634 1.00 98.12 190 TYR A C 1
ATOM 1548 O O . TYR A 1 190 ? -12.236 -6.264 2.397 1.00 98.12 190 TYR A O 1
ATOM 1556 N N . LEU A 1 191 ? -10.296 -6.015 1.306 1.00 97.81 191 LEU A N 1
ATOM 1557 C CA . LEU A 1 191 ? -9.739 -7.261 1.851 1.00 97.81 191 LEU A CA 1
ATOM 1558 C C . LEU A 1 191 ? -9.710 -7.254 3.384 1.00 97.81 191 LEU A C 1
ATOM 1560 O O . LEU A 1 191 ? -10.083 -8.240 4.017 1.00 97.81 191 LEU A O 1
ATOM 1564 N N . CYS A 1 192 ? -9.308 -6.132 3.988 1.00 98.19 192 CYS A N 1
ATOM 1565 C CA . CYS A 1 192 ? -9.296 -5.978 5.437 1.00 98.19 192 CYS A CA 1
ATOM 1566 C C . CYS A 1 192 ? -10.693 -6.218 6.016 1.00 98.19 192 CYS A C 1
ATOM 1568 O O . CYS A 1 192 ? -10.851 -7.035 6.915 1.00 98.19 192 CYS A O 1
ATOM 1570 N N . ASN A 1 193 ? -11.713 -5.559 5.465 1.00 97.25 193 ASN A N 1
ATOM 1571 C CA . ASN A 1 193 ? -13.096 -5.717 5.908 1.00 97.25 193 ASN A CA 1
ATOM 1572 C C . ASN A 1 193 ? -13.627 -7.147 5.740 1.00 97.25 193 ASN A C 1
ATOM 1574 O O . ASN A 1 193 ? -14.336 -7.643 6.615 1.00 97.25 193 ASN A O 1
ATOM 1578 N N . ALA A 1 194 ? -13.291 -7.817 4.638 1.00 96.19 194 ALA A N 1
ATOM 1579 C CA . ALA A 1 194 ? -13.675 -9.207 4.433 1.00 96.19 194 ALA A CA 1
ATOM 1580 C C . ALA A 1 194 ? -13.025 -10.132 5.480 1.00 96.19 194 ALA A C 1
ATOM 1582 O O . ALA A 1 194 ? -13.712 -10.960 6.082 1.00 96.19 194 ALA A O 1
ATOM 1583 N N . PHE A 1 195 ? -11.727 -9.966 5.756 1.00 95.56 195 PHE A N 1
ATOM 1584 C CA . PHE A 1 195 ? -10.977 -10.850 6.659 1.00 95.56 195 PHE A CA 1
ATOM 1585 C C . PHE A 1 195 ? -11.182 -10.556 8.151 1.00 95.56 195 PHE A C 1
ATOM 1587 O O . PHE A 1 195 ? -10.962 -11.444 8.974 1.00 95.56 195 PHE A O 1
ATOM 1594 N N . SER A 1 196 ? -11.629 -9.355 8.522 1.00 95.06 196 SER A N 1
ATOM 1595 C CA . SER A 1 196 ? -11.977 -8.996 9.902 1.00 95.06 196 SER A CA 1
ATOM 1596 C C . SER A 1 196 ? -13.432 -8.544 10.008 1.00 95.06 196 SER A C 1
ATOM 1598 O O . SER A 1 196 ? -13.751 -7.369 10.202 1.00 95.06 196 SER A O 1
ATOM 1600 N N . LYS A 1 197 ? -14.345 -9.518 9.903 1.00 84.94 197 LYS A N 1
ATOM 1601 C CA . LYS A 1 197 ? -15.790 -9.277 9.985 1.00 84.94 197 LYS A CA 1
ATOM 1602 C C . LYS A 1 197 ? -16.131 -8.420 11.213 1.00 84.94 197 LYS A C 1
ATOM 1604 O O . LYS A 1 197 ? -15.805 -8.789 12.339 1.00 84.94 197 LYS A O 1
ATOM 1609 N N . ASN A 1 198 ? -16.820 -7.303 10.974 1.00 89.81 198 ASN A N 1
ATOM 1610 C CA . ASN A 1 198 ? -17.254 -6.302 11.960 1.00 89.81 198 ASN A CA 1
ATOM 1611 C C . ASN A 1 198 ? -16.165 -5.382 12.545 1.00 89.81 198 ASN A C 1
ATOM 1613 O O . ASN A 1 198 ? -16.498 -4.575 13.409 1.00 89.81 198 ASN A O 1
ATOM 1617 N N . LEU A 1 199 ? -14.900 -5.456 12.109 1.00 97.19 199 LEU A N 1
ATOM 1618 C CA . LEU A 1 199 ? -13.889 -4.498 12.576 1.00 97.19 199 LEU A CA 1
ATOM 1619 C C . LEU A 1 199 ? -14.129 -3.105 11.989 1.00 97.19 199 LEU A C 1
ATOM 1621 O O . LEU A 1 199 ? -14.044 -2.114 12.704 1.00 97.19 199 LEU A O 1
ATOM 1625 N N . PHE A 1 200 ? -14.410 -3.026 10.688 1.00 98.12 200 PHE A N 1
ATOM 1626 C CA . PHE A 1 200 ? -14.630 -1.763 9.991 1.00 98.12 200 PHE A CA 1
ATOM 1627 C C . PHE A 1 200 ? -16.124 -1.501 9.801 1.00 98.12 200 PHE A C 1
ATOM 1629 O O . PHE A 1 200 ? -16.901 -2.388 9.465 1.00 98.12 200 PHE A O 1
ATOM 1636 N N . THR A 1 201 ? -16.511 -0.249 10.007 1.00 97.56 201 THR A N 1
ATOM 1637 C CA . THR A 1 201 ? -17.895 0.247 9.917 1.00 97.56 201 THR A CA 1
ATOM 1638 C C . THR A 1 201 ? -18.143 1.073 8.657 1.00 97.56 201 THR A C 1
ATOM 1640 O O . THR A 1 201 ? -19.288 1.278 8.263 1.00 97.56 201 THR A O 1
ATOM 1643 N N . LEU A 1 202 ? -17.071 1.543 8.012 1.00 97.94 202 LEU A N 1
ATOM 1644 C CA . LEU A 1 202 ? -17.112 2.307 6.771 1.00 97.94 202 LEU A CA 1
ATOM 1645 C C . LEU A 1 202 ? -15.824 2.078 5.975 1.00 97.94 202 LEU A C 1
ATOM 1647 O O . LEU A 1 202 ? -14.727 2.127 6.537 1.00 97.94 202 LEU A O 1
ATOM 1651 N N . ILE A 1 203 ? -15.971 1.910 4.662 1.00 98.38 203 ILE A N 1
ATOM 1652 C CA . ILE A 1 203 ? -14.874 1.958 3.694 1.00 98.38 203 ILE A CA 1
ATOM 1653 C C . ILE A 1 203 ? -15.017 3.248 2.883 1.00 98.38 203 ILE A C 1
ATOM 1655 O O . ILE A 1 203 ? -16.085 3.533 2.345 1.00 98.38 203 ILE A O 1
ATOM 1659 N N . ILE A 1 204 ? -13.941 4.026 2.795 1.00 98.56 204 ILE A N 1
ATOM 1660 C CA . ILE A 1 204 ? -13.818 5.152 1.870 1.00 98.56 204 ILE A CA 1
ATOM 1661 C C . ILE A 1 204 ? -12.882 4.711 0.749 1.00 98.56 204 ILE A C 1
ATOM 1663 O O . ILE A 1 204 ? -11.658 4.684 0.907 1.00 98.56 204 ILE A O 1
ATOM 1667 N N . ASP A 1 205 ? -13.492 4.350 -0.373 1.00 98.38 205 ASP A N 1
ATOM 1668 C CA . ASP A 1 205 ? -12.806 3.931 -1.586 1.00 98.38 205 ASP A CA 1
ATOM 1669 C C . ASP A 1 205 ? -12.452 5.148 -2.445 1.00 98.38 205 ASP A C 1
ATOM 1671 O O . ASP A 1 205 ? -13.315 5.946 -2.821 1.00 98.38 205 ASP A O 1
ATOM 1675 N N . ASN A 1 206 ? -11.169 5.273 -2.775 1.00 97.69 206 ASN A N 1
ATOM 1676 C CA . ASN A 1 206 ? -10.729 6.095 -3.885 1.00 97.69 206 ASN A CA 1
ATOM 1677 C C . ASN A 1 206 ? -10.039 5.239 -4.958 1.00 97.69 206 ASN A C 1
ATOM 1679 O O . ASN A 1 206 ? -8.821 5.053 -4.929 1.00 97.69 206 ASN A O 1
ATOM 1683 N N . SER A 1 207 ? -10.813 4.816 -5.956 1.00 96.94 207 SER A N 1
ATOM 1684 C CA . SER A 1 207 ? -10.351 4.150 -7.181 1.00 96.94 207 SER A CA 1
ATOM 1685 C C . SER A 1 207 ? -9.763 2.745 -6.979 1.00 96.94 207 SER A C 1
ATOM 1687 O O . SER A 1 207 ? -8.744 2.417 -7.595 1.00 96.94 207 SER A O 1
ATOM 1689 N N . ALA A 1 208 ? -10.368 1.910 -6.128 1.00 97.81 208 ALA A N 1
ATOM 1690 C CA . ALA A 1 208 ? -10.007 0.497 -6.017 1.00 97.81 208 ALA A CA 1
ATOM 1691 C C . ALA A 1 208 ? -10.111 -0.229 -7.366 1.00 97.81 208 ALA A C 1
ATOM 1693 O O . ALA A 1 208 ? -10.988 0.039 -8.189 1.00 97.81 208 ALA A O 1
ATOM 1694 N N . TRP A 1 209 ? -9.236 -1.211 -7.566 1.00 96.25 209 TRP A N 1
ATOM 1695 C CA . TRP A 1 209 ? -9.488 -2.272 -8.533 1.00 96.25 209 TRP A CA 1
ATOM 1696 C C . TRP A 1 209 ? -10.283 -3.406 -7.879 1.00 96.25 209 TRP A C 1
ATOM 1698 O O . TRP A 1 209 ? -10.228 -3.597 -6.665 1.00 96.25 209 TRP A O 1
ATOM 1708 N N . LEU A 1 210 ? -10.994 -4.186 -8.693 1.00 97.25 210 LEU A N 1
ATOM 1709 C CA . LEU A 1 210 ? -11.691 -5.395 -8.234 1.00 97.25 210 LEU A CA 1
ATOM 1710 C C . LEU A 1 210 ? -10.736 -6.578 -8.065 1.00 97.25 210 LEU A C 1
ATOM 1712 O O . LEU A 1 210 ? -10.963 -7.451 -7.238 1.00 97.25 210 LEU A O 1
ATOM 1716 N N . PHE A 1 211 ? -9.650 -6.580 -8.833 1.00 97.88 211 PHE A N 1
ATOM 1717 C CA . PHE A 1 211 ? -8.600 -7.583 -8.783 1.00 97.88 211 PHE A CA 1
ATOM 1718 C C . PHE A 1 211 ? -7.253 -6.918 -9.118 1.00 97.88 211 PHE A C 1
ATOM 1720 O O . PHE A 1 211 ? -7.213 -6.087 -10.036 1.00 97.88 211 PHE A O 1
ATOM 1727 N N . PRO A 1 212 ? -6.146 -7.253 -8.430 1.00 97.00 212 PRO A N 1
ATOM 1728 C CA . PRO A 1 212 ? -4.849 -6.640 -8.696 1.00 97.00 212 PRO A CA 1
ATOM 1729 C C . PRO A 1 212 ? -4.335 -6.935 -10.108 1.00 97.00 212 PRO A C 1
ATOM 1731 O O . PRO A 1 212 ? -3.948 -8.057 -10.433 1.00 97.00 212 PRO A O 1
ATOM 1734 N N . ALA A 1 213 ? -4.275 -5.905 -10.956 1.00 95.50 213 ALA A N 1
ATOM 1735 C CA . ALA A 1 213 ? -3.884 -6.057 -12.360 1.00 95.50 213 ALA A CA 1
ATOM 1736 C C . ALA A 1 213 ? -2.486 -6.681 -12.526 1.00 95.50 213 ALA A C 1
ATOM 1738 O O . ALA A 1 213 ? -2.251 -7.471 -13.441 1.00 95.50 213 ALA A O 1
ATOM 1739 N N . TYR A 1 214 ? -1.565 -6.377 -11.608 1.00 97.00 214 TYR A N 1
ATOM 1740 C CA . TYR A 1 214 ? -0.172 -6.806 -11.717 1.00 97.00 214 TYR A CA 1
ATOM 1741 C C . TYR A 1 214 ? 0.089 -8.250 -11.256 1.00 97.00 214 TYR A C 1
ATOM 1743 O O . TYR A 1 214 ? 1.220 -8.717 -11.338 1.00 97.00 214 TYR A O 1
ATOM 1751 N N . LEU A 1 215 ? -0.953 -8.982 -10.845 1.00 97.06 215 LEU A N 1
ATOM 1752 C CA . LEU A 1 215 ? -0.915 -10.448 -10.773 1.00 97.06 215 LEU A CA 1
ATOM 1753 C C . LEU A 1 215 ? -1.044 -11.101 -12.159 1.00 97.06 215 LEU A C 1
ATOM 1755 O O . LEU A 1 215 ? -0.784 -12.292 -12.304 1.00 97.06 215 LEU A O 1
ATOM 1759 N N . LYS A 1 216 ? -1.461 -10.336 -13.179 1.00 96.06 216 LYS A N 1
ATOM 1760 C CA . LYS A 1 216 ? -1.630 -10.797 -14.569 1.00 96.06 216 LYS A CA 1
ATOM 1761 C C . LYS A 1 216 ? -0.731 -10.049 -15.561 1.00 96.06 216 LYS A C 1
ATOM 1763 O O . LYS A 1 216 ? -0.614 -10.467 -16.711 1.00 96.06 216 LYS A O 1
ATOM 1768 N N . SER A 1 217 ? -0.086 -8.956 -15.152 1.00 96.00 217 SER A N 1
ATOM 1769 C CA . SER A 1 217 ? 0.764 -8.147 -16.030 1.00 96.00 217 SER A CA 1
ATOM 1770 C C . SER A 1 217 ? 1.926 -7.486 -15.294 1.00 96.00 217 SER A C 1
ATOM 1772 O O . SER A 1 217 ? 1.937 -7.371 -14.074 1.00 96.00 217 SER A O 1
ATOM 1774 N N . ASP A 1 218 ? 2.896 -6.978 -16.051 1.00 96.56 218 ASP A N 1
ATOM 1775 C CA . ASP A 1 218 ? 3.896 -6.065 -15.499 1.00 96.56 218 ASP A CA 1
ATOM 1776 C C . ASP A 1 218 ? 3.295 -4.677 -15.244 1.00 96.56 218 ASP A C 1
ATOM 1778 O O . ASP A 1 218 ? 2.350 -4.257 -15.922 1.00 96.56 218 ASP A O 1
ATOM 1782 N N . ARG A 1 219 ? 3.872 -3.941 -14.290 1.00 95.50 219 ARG A N 1
ATOM 1783 C CA . ARG A 1 219 ? 3.572 -2.519 -14.079 1.00 95.50 219 ARG A CA 1
ATOM 1784 C C . ARG A 1 219 ? 4.577 -1.671 -14.846 1.00 95.50 219 ARG A C 1
ATOM 1786 O O . ARG A 1 219 ? 5.778 -1.906 -14.758 1.00 95.50 219 ARG A O 1
ATOM 1793 N N . TYR A 1 220 ? 4.092 -0.637 -15.523 1.00 93.94 220 TYR A N 1
ATOM 1794 C CA . TYR A 1 220 ? 4.931 0.348 -16.201 1.00 93.94 220 TYR A CA 1
ATOM 1795 C C . TYR A 1 220 ? 4.745 1.720 -15.560 1.00 93.94 220 TYR A C 1
ATOM 1797 O O . TYR A 1 220 ? 3.618 2.181 -15.380 1.00 93.94 220 TYR A O 1
ATOM 1805 N N . VAL A 1 221 ? 5.852 2.370 -15.206 1.00 92.12 221 VAL A N 1
ATOM 1806 C CA . VAL A 1 221 ? 5.869 3.752 -14.719 1.00 92.12 221 VAL A CA 1
ATOM 1807 C C . VAL A 1 221 ? 6.599 4.606 -15.739 1.00 92.12 221 VAL A C 1
ATOM 1809 O O . VAL A 1 221 ? 7.765 4.370 -16.041 1.00 92.12 221 VAL A O 1
ATOM 1812 N N . ASN A 1 222 ? 5.890 5.600 -16.260 1.00 91.44 222 ASN A N 1
ATOM 1813 C CA . ASN A 1 222 ? 6.383 6.498 -17.290 1.00 91.44 222 ASN A CA 1
ATOM 1814 C C . ASN A 1 222 ? 6.874 7.799 -16.654 1.00 91.44 222 ASN A C 1
ATOM 1816 O O . ASN A 1 222 ? 6.116 8.472 -15.955 1.00 91.44 222 ASN A O 1
ATOM 1820 N N . ALA A 1 223 ? 8.120 8.166 -16.928 1.00 88.88 223 ALA A N 1
ATOM 1821 C CA . ALA A 1 223 ? 8.710 9.435 -16.525 1.00 88.88 223 ALA A CA 1
ATOM 1822 C C . ALA A 1 223 ? 9.300 10.145 -17.744 1.00 88.88 223 ALA A C 1
ATOM 1824 O O . ALA A 1 223 ? 9.938 9.521 -18.591 1.00 88.88 223 ALA A O 1
ATOM 1825 N N . TYR A 1 224 ? 9.098 11.457 -17.828 1.00 87.69 224 TYR A N 1
ATOM 1826 C CA . TYR A 1 224 ? 9.699 12.275 -18.874 1.00 87.69 224 TYR A CA 1
ATOM 1827 C C . TYR A 1 224 ? 10.956 12.958 -18.347 1.00 87.69 224 TYR A C 1
ATOM 1829 O O . TYR A 1 224 ? 10.912 13.672 -17.347 1.00 87.69 224 TYR A O 1
ATOM 1837 N N . TYR A 1 225 ? 12.061 12.772 -19.062 1.00 83.88 225 TYR A N 1
ATOM 1838 C CA . TYR A 1 225 ? 13.302 13.510 -18.865 1.00 83.88 225 TYR A CA 1
ATOM 1839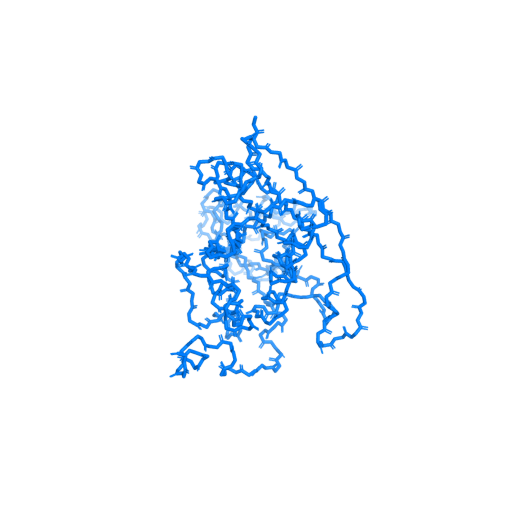 C C . TYR A 1 225 ? 13.567 14.310 -20.139 1.00 83.88 225 TYR A C 1
ATOM 1841 O O . TYR A 1 225 ? 13.893 13.748 -21.185 1.00 83.88 225 TYR A O 1
ATOM 1849 N N . ASN A 1 226 ? 13.378 15.630 -20.076 1.00 82.38 226 ASN A N 1
ATOM 1850 C CA . ASN A 1 226 ? 13.302 16.490 -21.261 1.00 82.38 226 ASN A CA 1
ATOM 1851 C C . ASN A 1 226 ? 12.243 15.958 -22.257 1.00 82.38 226 ASN A C 1
ATOM 1853 O O . ASN A 1 226 ? 11.076 15.826 -21.900 1.00 82.38 226 ASN A O 1
ATOM 1857 N N . ASN A 1 227 ? 12.649 15.617 -23.485 1.00 85.62 227 ASN A N 1
ATOM 1858 C CA . ASN A 1 227 ? 11.783 15.060 -24.534 1.00 85.62 227 ASN A CA 1
ATOM 1859 C C . ASN A 1 227 ? 11.855 13.523 -24.637 1.00 85.62 227 ASN A C 1
ATOM 1861 O O . ASN A 1 227 ? 11.422 12.960 -25.643 1.00 85.62 227 ASN A O 1
ATOM 1865 N N . VAL A 1 228 ? 12.436 12.850 -23.639 1.00 89.69 228 VAL A N 1
ATOM 1866 C CA . VAL A 1 228 ? 12.596 11.390 -23.603 1.00 89.69 228 VAL A CA 1
ATOM 1867 C C . VAL A 1 228 ? 11.605 10.797 -22.619 1.00 89.69 228 VAL A C 1
ATOM 1869 O O . VAL A 1 228 ? 11.627 11.130 -21.435 1.00 89.69 228 VAL A O 1
ATOM 1872 N N . LEU A 1 229 ? 10.761 9.890 -23.106 1.00 90.06 229 LEU A N 1
ATOM 1873 C CA . LEU A 1 229 ? 9.962 9.024 -22.251 1.00 90.06 229 LEU A CA 1
ATOM 1874 C C . LEU A 1 229 ? 10.832 7.858 -21.776 1.00 90.06 229 LEU A C 1
ATOM 1876 O O . LEU A 1 229 ? 11.350 7.096 -22.592 1.00 90.06 229 LEU A O 1
ATOM 1880 N N . ILE A 1 230 ? 10.960 7.703 -20.463 1.00 89.94 230 ILE A N 1
ATOM 1881 C CA . ILE A 1 230 ? 11.511 6.510 -19.828 1.00 89.94 230 ILE A CA 1
ATOM 1882 C C . ILE A 1 230 ? 10.345 5.705 -19.256 1.00 89.94 230 ILE A C 1
ATOM 1884 O O . ILE A 1 230 ? 9.639 6.176 -18.364 1.00 89.94 230 ILE A O 1
ATOM 1888 N N . ALA A 1 231 ? 10.146 4.501 -19.783 1.00 92.38 231 ALA A N 1
ATOM 1889 C CA . ALA A 1 231 ? 9.175 3.534 -19.296 1.00 92.38 231 ALA A CA 1
ATOM 1890 C C . ALA A 1 231 ? 9.890 2.491 -18.428 1.00 92.38 231 ALA A C 1
ATOM 1892 O O . ALA A 1 231 ? 10.583 1.607 -18.939 1.00 92.38 231 ALA A O 1
ATOM 1893 N N . THR A 1 232 ? 9.718 2.586 -17.112 1.00 93.06 232 THR A N 1
ATOM 1894 C CA . THR A 1 232 ? 10.272 1.618 -16.161 1.00 93.06 232 THR A CA 1
ATOM 1895 C C . THR A 1 232 ? 9.286 0.483 -15.936 1.00 93.06 232 THR A C 1
ATOM 1897 O O . THR A 1 232 ? 8.187 0.696 -15.420 1.00 93.06 232 THR A O 1
ATOM 1900 N N . LYS A 1 233 ? 9.688 -0.731 -16.303 1.00 94.81 233 LYS A N 1
ATOM 1901 C CA . LYS A 1 233 ? 8.960 -1.977 -16.077 1.00 94.81 233 LYS A CA 1
ATOM 1902 C C . LYS A 1 233 ? 9.283 -2.551 -14.697 1.00 94.81 233 LYS A C 1
ATOM 1904 O O . LYS A 1 233 ? 10.446 -2.738 -14.351 1.00 94.81 233 LYS A O 1
ATOM 1909 N N . TYR A 1 234 ? 8.243 -2.917 -13.963 1.00 95.75 234 TYR A N 1
ATOM 1910 C CA . TYR A 1 234 ? 8.291 -3.656 -12.707 1.00 95.75 234 TYR A CA 1
ATOM 1911 C C . TYR A 1 234 ? 7.647 -5.022 -12.944 1.00 95.75 234 TYR A C 1
ATOM 1913 O O . TYR A 1 234 ? 6.464 -5.098 -13.286 1.00 95.75 234 TYR A O 1
ATOM 1921 N N . SER A 1 235 ? 8.425 -6.089 -12.765 1.00 95.88 235 SER A N 1
ATOM 1922 C CA . SER A 1 235 ? 7.934 -7.469 -12.804 1.00 95.88 235 SER A CA 1
ATOM 1923 C C . SER A 1 235 ? 7.917 -8.005 -11.381 1.00 95.88 235 SER A C 1
ATOM 1925 O O . SER A 1 235 ? 8.972 -8.328 -10.842 1.00 95.88 235 SER A O 1
ATOM 1927 N N . TYR A 1 236 ? 6.732 -8.047 -10.779 1.00 97.44 236 TYR A N 1
ATOM 1928 C CA . TYR A 1 236 ? 6.539 -8.503 -9.406 1.00 97.44 236 TYR A CA 1
ATOM 1929 C C . TYR A 1 236 ? 6.554 -10.028 -9.320 1.00 97.44 236 TYR A C 1
ATOM 1931 O O . TYR A 1 236 ? 5.933 -10.694 -10.148 1.00 97.44 236 TYR A O 1
ATOM 1939 N N . LEU A 1 237 ? 7.187 -10.565 -8.279 1.00 97.62 237 LEU A N 1
ATOM 1940 C CA . LEU A 1 237 ? 7.240 -11.993 -7.972 1.00 97.62 237 LEU A CA 1
ATOM 1941 C C . LEU A 1 237 ? 5.839 -12.594 -7.836 1.00 97.62 237 LEU A C 1
ATOM 1943 O O . LEU A 1 237 ? 5.613 -13.709 -8.285 1.00 97.62 237 LEU A O 1
ATOM 1947 N N . ALA A 1 238 ? 4.884 -11.843 -7.278 1.00 96.56 238 ALA A N 1
ATOM 1948 C CA . ALA A 1 238 ? 3.509 -12.301 -7.067 1.00 96.56 238 ALA A CA 1
ATOM 1949 C C . ALA A 1 238 ? 2.795 -12.755 -8.350 1.00 96.56 238 ALA A C 1
ATOM 1951 O O . ALA A 1 238 ? 1.923 -13.616 -8.289 1.00 96.56 238 ALA A O 1
ATOM 1952 N N . LYS A 1 239 ? 3.178 -12.207 -9.510 1.00 96.12 239 LYS A N 1
ATOM 1953 C CA . LYS A 1 239 ? 2.649 -12.610 -10.822 1.00 96.12 239 LYS A CA 1
ATOM 1954 C C . LYS A 1 239 ? 3.007 -14.059 -11.176 1.00 96.12 239 LYS A C 1
ATOM 1956 O O . LYS A 1 239 ? 2.261 -14.706 -11.902 1.00 96.12 239 LYS A O 1
ATOM 1961 N N . ASP A 1 240 ? 4.130 -14.555 -10.659 1.00 95.31 240 ASP A N 1
ATOM 1962 C CA . ASP A 1 240 ? 4.663 -15.892 -10.937 1.00 95.31 240 ASP A CA 1
ATOM 1963 C C . ASP A 1 240 ? 4.321 -16.900 -9.819 1.00 95.31 240 ASP A C 1
ATOM 1965 O O . ASP A 1 240 ? 4.850 -18.012 -9.794 1.00 95.31 240 ASP A O 1
ATOM 1969 N N . MET A 1 241 ? 3.466 -16.513 -8.867 1.00 94.19 241 MET A N 1
ATOM 1970 C CA . MET A 1 241 ? 3.072 -17.337 -7.725 1.00 94.19 241 MET A CA 1
ATOM 1971 C C . MET A 1 241 ? 1.649 -17.862 -7.872 1.00 94.19 241 MET A C 1
ATOM 1973 O O . MET A 1 241 ? 0.789 -17.197 -8.444 1.00 94.19 241 MET A O 1
ATOM 1977 N N . ASP A 1 242 ? 1.387 -19.032 -7.290 1.00 92.44 242 ASP A N 1
ATOM 1978 C CA . ASP A 1 242 ? 0.030 -19.562 -7.202 1.00 92.44 242 ASP A CA 1
ATOM 1979 C C . ASP A 1 242 ? -0.814 -18.711 -6.244 1.00 92.44 242 ASP A C 1
ATOM 1981 O O . ASP A 1 242 ? -0.419 -18.440 -5.105 1.00 92.44 242 ASP A O 1
ATOM 1985 N N . TYR A 1 243 ? -2.005 -18.321 -6.694 1.00 92.94 243 TYR A N 1
ATOM 1986 C CA . TYR A 1 243 ? -2.983 -17.599 -5.891 1.00 92.94 243 TYR A CA 1
ATOM 1987 C C . TYR A 1 243 ? -4.406 -18.083 -6.173 1.00 92.94 243 TYR A C 1
ATOM 1989 O O . TYR A 1 243 ? -4.734 -18.549 -7.263 1.00 92.94 243 TYR A O 1
ATOM 1997 N N . HIS A 1 244 ? -5.282 -17.932 -5.179 1.00 92.81 244 HIS A N 1
ATOM 1998 C CA . HIS A 1 244 ? -6.708 -18.204 -5.328 1.00 92.81 244 HIS A CA 1
ATOM 1999 C C . HIS A 1 244 ? -7.438 -16.933 -5.771 1.00 92.81 244 HIS A C 1
ATOM 2001 O O . HIS A 1 244 ? -7.639 -16.019 -4.970 1.00 92.81 244 HIS A O 1
ATOM 2007 N N . GLU A 1 245 ? -7.853 -16.881 -7.039 1.00 93.69 245 GLU A N 1
ATOM 2008 C CA . GLU A 1 245 ? -8.547 -15.718 -7.613 1.00 93.69 245 GLU A CA 1
ATOM 2009 C C . GLU A 1 245 ? -9.836 -15.370 -6.856 1.00 93.69 245 GLU A C 1
ATOM 2011 O O . GLU A 1 245 ? -10.105 -14.195 -6.643 1.00 93.69 245 GLU A O 1
ATOM 2016 N N . GLU A 1 246 ? -10.577 -16.361 -6.352 1.00 93.69 246 GLU A N 1
ATOM 2017 C CA . GLU A 1 246 ? -11.807 -16.136 -5.573 1.00 93.69 246 GLU A CA 1
ATOM 2018 C C . GLU A 1 246 ? -11.576 -15.354 -4.270 1.00 93.69 246 GLU A C 1
ATOM 2020 O O . GLU A 1 246 ? -12.458 -14.632 -3.817 1.00 93.69 246 GLU A O 1
ATOM 2025 N N . ILE A 1 247 ? -10.384 -15.467 -3.672 1.00 93.50 247 ILE A N 1
ATOM 2026 C CA . ILE A 1 247 ? -10.042 -14.764 -2.427 1.00 93.50 247 ILE A CA 1
ATOM 2027 C C . ILE A 1 247 ? -9.546 -13.338 -2.714 1.00 93.50 247 ILE A C 1
ATOM 2029 O O . ILE A 1 247 ? -9.709 -12.444 -1.886 1.00 93.50 247 ILE A O 1
ATOM 2033 N N . LEU A 1 248 ? -8.923 -13.122 -3.876 1.00 96.00 248 LEU A N 1
ATOM 2034 C CA . LEU A 1 248 ? -8.309 -11.844 -4.257 1.00 96.00 248 LEU A CA 1
ATOM 2035 C C . LEU A 1 248 ? -9.193 -10.987 -5.170 1.00 96.00 248 LEU A C 1
ATOM 2037 O O . LEU A 1 248 ? -8.889 -9.823 -5.403 1.00 96.00 248 LEU A O 1
ATOM 2041 N N . ASN A 1 249 ? -10.268 -11.538 -5.720 1.00 97.38 249 ASN A N 1
ATOM 2042 C CA . ASN A 1 249 ? -11.216 -10.787 -6.525 1.00 97.38 249 ASN A CA 1
ATOM 2043 C C . ASN A 1 249 ? -12.396 -10.360 -5.649 1.00 97.38 249 ASN A C 1
ATOM 2045 O O . ASN A 1 249 ? -13.130 -11.197 -5.121 1.00 97.38 249 ASN A O 1
ATOM 2049 N N . LEU A 1 250 ? -12.592 -9.049 -5.531 1.00 96.81 250 LEU A N 1
ATOM 2050 C CA . LEU A 1 250 ? -13.647 -8.461 -4.713 1.00 96.81 250 LEU A CA 1
ATOM 2051 C C . LEU A 1 250 ? -15.049 -8.894 -5.156 1.00 96.81 250 LEU A C 1
ATOM 2053 O O . LEU A 1 250 ? -15.928 -9.001 -4.304 1.00 96.81 250 LEU A O 1
ATOM 2057 N N . GLU A 1 251 ? -15.258 -9.191 -6.444 1.00 96.19 251 GLU A N 1
ATOM 2058 C CA . GLU A 1 251 ? -16.545 -9.693 -6.939 1.00 96.19 251 GLU A CA 1
ATOM 2059 C C . GLU A 1 251 ? -16.898 -11.039 -6.305 1.00 96.19 251 GLU A C 1
ATOM 2061 O O . GLU A 1 251 ? -18.020 -11.212 -5.843 1.00 96.19 251 GLU A O 1
ATOM 2066 N N . PHE A 1 252 ? -15.949 -11.978 -6.240 1.00 96.25 252 PHE A N 1
ATOM 2067 C CA . PHE A 1 252 ? -16.165 -13.285 -5.611 1.00 96.25 252 PHE A CA 1
ATOM 2068 C C . PHE A 1 252 ? -16.184 -13.175 -4.088 1.00 96.25 252 PHE A C 1
ATOM 2070 O O . PHE A 1 252 ? -17.059 -13.741 -3.433 1.00 96.25 252 PHE A O 1
ATOM 2077 N N . LEU A 1 253 ? -15.266 -12.391 -3.522 1.00 94.00 253 LEU A N 1
ATOM 2078 C CA . LEU A 1 253 ? -15.113 -12.252 -2.077 1.00 94.00 253 LEU A CA 1
ATOM 2079 C C . LEU A 1 253 ? -16.381 -11.710 -1.402 1.00 94.00 253 LEU A C 1
ATOM 2081 O O . LEU A 1 253 ? -16.720 -12.141 -0.302 1.00 94.00 253 LEU A O 1
ATOM 2085 N N . TYR A 1 254 ? -17.097 -10.800 -2.067 1.00 94.12 254 TYR A N 1
ATOM 2086 C CA . TYR A 1 254 ? -18.301 -10.154 -1.536 1.00 94.12 254 TYR A CA 1
ATOM 2087 C C . TYR A 1 254 ? -19.624 -10.754 -2.028 1.00 94.12 254 TYR A C 1
ATOM 2089 O O . TYR A 1 254 ? -20.681 -10.264 -1.641 1.00 94.12 254 TYR A O 1
ATOM 2097 N N . GLN A 1 255 ? -19.611 -11.831 -2.821 1.00 92.56 255 GLN A N 1
ATOM 2098 C CA . GLN A 1 255 ? -20.839 -12.435 -3.368 1.00 92.56 255 GLN A CA 1
ATOM 2099 C C . GLN A 1 255 ? -21.866 -12.858 -2.306 1.00 92.56 255 GLN A C 1
ATOM 2101 O O . GLN A 1 255 ? -23.059 -12.877 -2.594 1.00 92.56 255 GLN A O 1
ATOM 2106 N N . ASN A 1 256 ? -21.412 -13.196 -1.096 1.00 77.00 256 ASN A N 1
ATOM 2107 C CA . ASN A 1 256 ? -22.254 -13.712 -0.012 1.00 77.00 256 ASN A CA 1
ATOM 2108 C C . ASN A 1 256 ? -22.234 -12.833 1.255 1.00 77.00 256 ASN A C 1
ATOM 2110 O O . ASN A 1 256 ? -22.552 -13.333 2.338 1.00 77.00 256 ASN A O 1
ATOM 2114 N N . TYR A 1 257 ? -21.798 -11.573 1.142 1.00 76.06 257 TYR A N 1
ATOM 2115 C CA . TYR A 1 257 ? -21.722 -10.634 2.270 1.00 76.06 257 TYR A CA 1
ATOM 2116 C C . TYR A 1 257 ? -23.020 -9.860 2.502 1.00 76.06 257 TYR A C 1
ATOM 2118 O O . TYR A 1 257 ? -23.699 -9.508 1.513 1.00 76.06 257 TYR A O 1
#

pLDDT: mean 93.65, std 5.79, range [69.88, 98.88]